Protein AF-A0A812KLB3-F1 (afdb_monomer_lite)

Sequence (239 aa):
MTVESFTKALSDVAAQCMAPEDVSGGLENFCRRVIVPLNGVLLRSRSEELVCALDVLDKAEVKRLMTDCSTGLNKLFACYATEPTARRPHWNSDSVTRFAIDFDFLAEVSNLPLQRMFQDACQHTSNFRAAEEKLLVEGFPLFLLMLANKTHTSQVCNAPEERVPILFQRINAIACTATQAPRFGLAKEQLLPLSREMPGPRRSFSTPGRSDRLEGSRRAEQTGLSWDELLVPETFESF

Secondary structure (DSSP, 8-state):
--HHHHHHHHHHHHHHHS-TT--TTHHHHHIIIIIHHHHHHHHHSPPHHHHHHHHHHTSHHHHHHHHHHHHHHHHHHHHH-B--TTS--BB-HHHHHHHHHHTTGGGTS-HHHHHHHHHHHHHHHTTT------B-GGGHHHHHHHHHHHHTTT-TT--HHHHHHHHHHHHHHHHTSTTTGGGGT-SSS-SS---TT-----------------------------HHHH---------

pLDDT: mean 80.12, std 17.98, range [37.78, 97.69]

Structure (mmCIF, N/CA/C/O backbone):
data_AF-A0A812KLB3-F1
#
_entry.id   AF-A0A812KLB3-F1
#
loop_
_atom_site.group_PDB
_atom_site.id
_atom_site.type_symbol
_atom_site.label_atom_id
_atom_site.label_alt_id
_atom_site.label_comp_id
_atom_site.label_asym_id
_atom_site.label_entity_id
_atom_site.label_seq_id
_atom_site.pdbx_PDB_ins_code
_atom_site.Cartn_x
_atom_site.Cartn_y
_atom_site.Cartn_z
_atom_site.occupancy
_atom_site.B_iso_or_equiv
_atom_site.auth_seq_id
_atom_site.auth_comp_id
_atom_site.auth_asym_id
_atom_site.auth_atom_id
_atom_site.pdbx_PDB_model_num
ATOM 1 N N . MET A 1 1 ? 19.532 17.488 -12.901 1.00 58.59 1 MET A N 1
ATOM 2 C CA . MET A 1 1 ? 19.727 16.754 -14.169 1.00 58.59 1 MET A CA 1
ATOM 3 C C . MET A 1 1 ? 18.690 17.265 -15.154 1.00 58.59 1 MET A C 1
ATOM 5 O O . MET A 1 1 ? 17.516 17.247 -14.810 1.00 58.59 1 MET A O 1
ATOM 9 N N . THR A 1 2 ? 19.099 17.808 -16.301 1.00 91.25 2 THR A N 1
ATOM 10 C CA . THR A 1 2 ? 18.153 18.252 -17.339 1.00 91.25 2 THR A CA 1
ATOM 11 C C . THR A 1 2 ? 17.744 17.059 -18.200 1.00 91.25 2 THR A C 1
ATOM 13 O O . THR A 1 2 ? 18.519 16.107 -18.332 1.00 91.25 2 THR A O 1
ATOM 16 N N . VAL A 1 3 ? 16.553 17.108 -18.801 1.00 85.31 3 VAL A N 1
ATOM 17 C CA . VAL A 1 3 ? 16.080 16.064 -19.729 1.00 85.31 3 VAL A CA 1
ATOM 18 C C . VAL A 1 3 ? 17.103 15.830 -20.843 1.00 85.31 3 VAL A C 1
ATOM 20 O O . VAL A 1 3 ? 17.473 14.692 -21.092 1.00 85.31 3 VAL A O 1
ATOM 23 N N . GLU A 1 4 ? 17.666 16.896 -21.414 1.00 87.62 4 GLU A N 1
ATOM 24 C CA . GLU A 1 4 ? 18.693 16.817 -22.462 1.00 87.62 4 GLU A CA 1
ATOM 25 C C . GLU A 1 4 ? 19.949 16.056 -22.016 1.00 87.62 4 GLU A C 1
ATOM 27 O O . GLU A 1 4 ? 20.449 15.196 -22.743 1.00 87.62 4 GLU A O 1
ATOM 32 N N . SER A 1 5 ? 20.446 16.328 -20.801 1.00 88.44 5 SER A N 1
ATOM 33 C CA . SER A 1 5 ? 21.621 15.631 -20.262 1.00 88.44 5 SER A CA 1
ATOM 34 C C . SER A 1 5 ? 21.359 14.139 -20.035 1.00 88.44 5 SER A C 1
ATOM 36 O O . SER A 1 5 ? 22.230 13.313 -20.303 1.00 88.44 5 SER A O 1
ATOM 38 N N . PHE A 1 6 ? 20.142 13.785 -19.610 1.00 84.50 6 PHE A N 1
ATOM 39 C CA . PHE A 1 6 ? 19.715 12.398 -19.456 1.00 84.50 6 PHE A CA 1
ATOM 40 C C . PHE A 1 6 ? 19.556 11.692 -20.810 1.00 84.50 6 PHE A C 1
ATOM 42 O O . PHE A 1 6 ? 20.084 10.599 -20.988 1.00 84.50 6 PHE A O 1
ATOM 49 N N . THR A 1 7 ? 18.898 12.323 -21.789 1.00 85.50 7 THR A N 1
ATOM 50 C CA . THR A 1 7 ? 18.724 11.770 -23.142 1.00 85.50 7 THR A CA 1
ATOM 51 C C . THR A 1 7 ? 20.067 11.524 -23.822 1.00 85.50 7 THR A C 1
ATOM 53 O O . THR A 1 7 ? 20.248 10.484 -24.451 1.00 85.50 7 THR A O 1
ATOM 56 N N . LYS A 1 8 ? 21.030 12.439 -23.653 1.00 87.50 8 LYS A N 1
ATOM 57 C CA . LYS A 1 8 ? 22.391 12.263 -24.167 1.00 87.50 8 LYS A CA 1
ATOM 58 C C . LYS A 1 8 ? 23.088 11.062 -23.526 1.00 87.50 8 LYS A C 1
ATOM 60 O O . LYS A 1 8 ? 23.571 10.201 -24.249 1.00 87.50 8 LYS A O 1
ATOM 65 N N . ALA A 1 9 ? 23.060 10.956 -22.196 1.00 89.00 9 ALA A N 1
ATOM 66 C CA . ALA A 1 9 ? 23.633 9.807 -21.493 1.00 89.00 9 ALA A CA 1
ATOM 67 C C . ALA A 1 9 ? 22.985 8.477 -21.927 1.00 89.00 9 ALA A C 1
ATOM 69 O O . ALA A 1 9 ? 23.682 7.487 -22.135 1.00 89.00 9 ALA A O 1
ATOM 70 N N . LEU A 1 10 ? 21.660 8.457 -22.121 1.00 86.31 10 LEU A N 1
ATOM 71 C CA . LEU A 1 10 ? 20.941 7.277 -22.605 1.00 86.31 10 LEU A CA 1
ATOM 72 C C . LEU A 1 10 ? 21.345 6.912 -24.041 1.00 86.31 10 LEU A C 1
ATOM 74 O O . LEU A 1 10 ? 21.491 5.735 -24.355 1.00 86.31 10 LEU A O 1
ATOM 78 N N . SER A 1 11 ? 21.558 7.914 -24.898 1.00 86.88 11 SER A N 1
ATOM 79 C CA . SER A 1 11 ? 22.055 7.727 -26.263 1.00 86.88 11 SER A CA 1
ATOM 80 C C . SER A 1 11 ? 23.481 7.177 -26.291 1.00 86.88 11 SER A C 1
ATOM 82 O O . SER A 1 11 ? 23.772 6.308 -27.109 1.00 86.88 11 SER A O 1
ATOM 84 N N . ASP A 1 12 ? 24.352 7.638 -25.394 1.00 87.19 12 ASP A N 1
ATOM 85 C CA . ASP A 1 12 ? 25.729 7.147 -25.288 1.00 87.19 12 ASP A CA 1
ATOM 86 C C . ASP A 1 12 ? 25.759 5.675 -24.840 1.00 87.19 12 ASP A C 1
ATOM 88 O O . ASP A 1 12 ? 26.513 4.872 -25.390 1.00 87.19 12 ASP A O 1
ATOM 92 N N . VAL A 1 13 ? 24.893 5.289 -23.894 1.00 87.62 13 VAL A N 1
ATOM 93 C CA . VAL A 1 13 ? 24.714 3.883 -23.486 1.00 87.62 13 VAL A CA 1
ATOM 94 C C . VAL A 1 13 ? 24.124 3.052 -24.626 1.00 87.62 13 VAL A C 1
ATOM 96 O O . VAL A 1 13 ? 24.624 1.967 -24.915 1.00 87.62 13 VAL A O 1
ATOM 99 N N . ALA A 1 14 ? 23.104 3.563 -25.320 1.00 86.38 14 ALA A N 1
ATOM 100 C CA . ALA A 1 14 ? 22.513 2.889 -26.473 1.00 86.38 14 ALA A CA 1
ATOM 101 C C . ALA A 1 14 ? 23.563 2.605 -27.559 1.00 86.38 14 ALA A C 1
ATOM 103 O O . ALA A 1 14 ? 23.612 1.496 -28.084 1.00 86.38 14 ALA A O 1
ATOM 104 N N . ALA A 1 15 ? 24.444 3.569 -27.842 1.00 85.25 15 ALA A N 1
ATOM 105 C CA . ALA A 1 15 ? 25.531 3.414 -28.806 1.00 85.25 15 ALA A CA 1
ATOM 106 C C . ALA A 1 15 ? 26.574 2.364 -28.381 1.00 85.25 15 ALA A C 1
ATOM 108 O O . ALA A 1 15 ? 27.174 1.726 -29.239 1.00 85.25 15 ALA A O 1
ATOM 109 N N . GLN A 1 16 ? 26.777 2.155 -27.075 1.00 85.38 16 GLN A N 1
ATOM 110 C CA . GLN A 1 16 ? 27.672 1.112 -26.554 1.00 85.38 16 GLN A CA 1
ATOM 111 C C . GLN A 1 16 ? 27.036 -0.283 -26.578 1.00 85.38 16 GLN A C 1
ATOM 113 O O . GLN A 1 16 ? 27.742 -1.282 -26.707 1.00 85.38 16 GLN A O 1
ATOM 118 N N . CYS A 1 17 ? 25.713 -0.367 -26.425 1.00 82.06 17 CYS A N 1
ATOM 119 C CA . CYS A 1 17 ? 24.990 -1.636 -26.361 1.00 82.06 17 CYS A CA 1
ATOM 120 C C . CYS A 1 17 ? 24.523 -2.157 -27.729 1.00 82.06 17 CYS A C 1
ATOM 122 O O . CYS A 1 17 ? 24.180 -3.334 -27.840 1.00 82.06 17 CYS A O 1
ATOM 124 N N . MET A 1 18 ? 24.461 -1.299 -28.749 1.00 80.50 18 MET A N 1
ATOM 125 C CA . MET A 1 18 ? 23.950 -1.639 -30.078 1.00 80.50 18 MET A CA 1
ATOM 126 C C . MET A 1 18 ? 25.094 -1.866 -31.071 1.00 8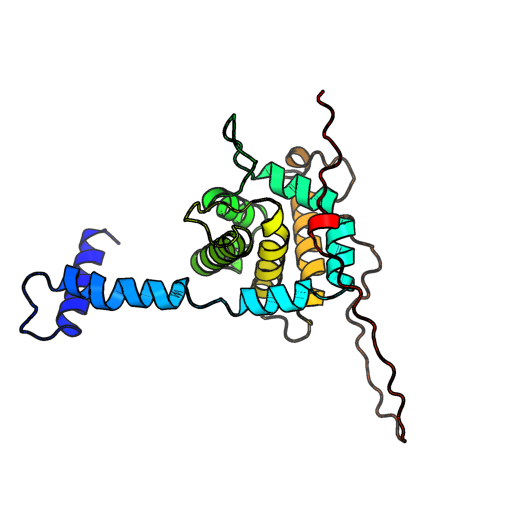0.50 18 MET A C 1
ATOM 128 O O . MET A 1 18 ? 26.138 -1.222 -31.004 1.00 80.50 18 MET A O 1
ATOM 132 N N . ALA A 1 19 ? 24.893 -2.786 -32.017 1.00 78.00 19 ALA A N 1
ATOM 133 C CA . ALA A 1 19 ? 25.856 -3.016 -33.087 1.00 78.00 19 ALA A CA 1
ATOM 134 C C . ALA A 1 19 ? 25.975 -1.768 -33.991 1.00 78.00 19 ALA A C 1
ATOM 136 O O . ALA A 1 19 ? 24.973 -1.087 -34.225 1.00 78.00 19 ALA A O 1
ATOM 137 N N . PRO A 1 20 ? 27.163 -1.489 -34.560 1.00 69.69 20 PRO A N 1
ATOM 138 C CA . PRO A 1 20 ? 27.423 -0.306 -35.390 1.00 69.69 20 PRO A CA 1
ATOM 139 C C . PRO A 1 20 ? 26.643 -0.266 -36.718 1.00 69.69 20 PRO A C 1
ATOM 141 O O . PRO A 1 20 ? 26.771 0.692 -37.470 1.00 69.69 20 PRO A O 1
ATOM 144 N N . GLU A 1 21 ? 25.830 -1.278 -37.017 1.00 71.69 21 GLU A N 1
ATOM 145 C CA . GLU A 1 21 ? 24.942 -1.313 -38.186 1.00 71.69 21 GLU A CA 1
ATOM 146 C C . GLU A 1 21 ? 23.564 -0.675 -37.894 1.00 71.69 21 GLU A C 1
ATOM 148 O O . GLU A 1 21 ? 22.858 -0.279 -38.816 1.00 71.69 21 GLU A O 1
ATOM 153 N N . ASP A 1 22 ? 23.215 -0.481 -36.613 1.00 62.25 22 ASP A N 1
ATOM 154 C CA . ASP A 1 22 ? 21.911 0.015 -36.126 1.00 62.25 22 ASP A CA 1
ATOM 155 C C . ASP A 1 22 ? 21.953 1.504 -35.679 1.00 62.25 22 ASP A C 1
ATOM 157 O O . ASP A 1 22 ? 21.174 1.944 -34.830 1.00 62.25 22 ASP A O 1
ATOM 161 N N . VAL A 1 23 ? 22.879 2.313 -36.215 1.00 60.94 23 VAL A N 1
ATOM 162 C CA . VAL A 1 23 ? 23.144 3.690 -35.725 1.00 60.94 23 VAL A CA 1
ATOM 163 C C . VAL A 1 23 ? 21.990 4.657 -36.025 1.00 60.94 23 VAL A C 1
ATOM 165 O O . VAL A 1 23 ? 21.701 5.551 -35.226 1.00 60.94 23 VAL A O 1
ATOM 168 N N . SER A 1 24 ? 21.285 4.471 -37.147 1.00 68.94 24 SER A N 1
ATOM 169 C CA . SER A 1 24 ? 20.110 5.284 -37.483 1.00 68.94 24 SER A CA 1
ATOM 170 C C . SER A 1 24 ? 18.917 4.846 -36.629 1.00 68.94 24 SER A C 1
ATOM 172 O O . SER A 1 24 ? 18.382 3.753 -36.803 1.00 68.94 24 SER A O 1
ATOM 174 N N . GLY A 1 25 ? 18.528 5.680 -35.660 1.00 71.12 25 GLY A N 1
ATOM 175 C CA . GLY A 1 25 ? 17.489 5.334 -34.683 1.00 71.12 25 GLY A CA 1
ATOM 176 C C . GLY A 1 25 ? 17.989 4.493 -33.501 1.00 71.12 25 GLY A C 1
ATOM 177 O O . GLY A 1 25 ? 17.180 3.861 -32.825 1.00 71.12 25 GLY A O 1
ATOM 178 N N . GLY A 1 26 ? 19.300 4.485 -33.220 1.00 78.69 26 GLY A N 1
ATOM 179 C CA . GLY A 1 26 ? 19.914 3.650 -32.177 1.00 78.69 26 GLY A CA 1
ATOM 180 C C . GLY A 1 26 ? 19.276 3.790 -30.788 1.00 78.69 26 GLY A C 1
ATOM 181 O O . GLY A 1 26 ? 19.024 2.782 -30.132 1.00 78.69 26 GLY A O 1
ATOM 182 N N . LEU A 1 27 ? 18.924 5.011 -30.366 1.00 81.50 27 LEU A N 1
ATOM 183 C CA . LEU A 1 27 ? 18.230 5.248 -29.092 1.00 81.50 27 LEU A CA 1
ATOM 184 C C . LEU A 1 27 ? 16.811 4.664 -29.080 1.00 81.50 27 LEU A C 1
ATOM 186 O O . LEU A 1 27 ? 16.419 4.021 -28.112 1.00 81.50 27 LEU A O 1
ATOM 190 N N . GLU A 1 28 ? 16.041 4.855 -30.151 1.00 84.44 28 GLU A N 1
ATOM 191 C CA . GLU A 1 28 ? 14.676 4.329 -30.257 1.00 84.44 28 GLU A CA 1
ATOM 192 C C . GLU A 1 28 ? 14.679 2.796 -30.315 1.00 84.44 28 GLU A C 1
ATOM 194 O O . GLU A 1 28 ? 13.914 2.134 -29.609 1.00 84.44 28 GLU A O 1
ATOM 199 N N . ASN A 1 29 ? 15.606 2.213 -31.080 1.00 82.62 29 ASN A N 1
ATOM 200 C CA . ASN A 1 29 ? 15.807 0.770 -31.137 1.00 82.62 29 ASN A CA 1
ATOM 201 C C . ASN A 1 29 ? 16.277 0.199 -29.798 1.00 82.62 29 ASN A C 1
ATOM 203 O O . ASN A 1 29 ? 15.768 -0.841 -29.386 1.00 82.62 29 ASN A O 1
ATOM 207 N N . PHE A 1 30 ? 17.181 0.876 -29.093 1.00 84.50 30 PHE A N 1
ATOM 208 C CA . PHE A 1 30 ? 17.601 0.493 -27.747 1.00 84.50 30 PHE A CA 1
ATOM 209 C C . PHE A 1 30 ? 16.435 0.561 -26.755 1.00 84.50 30 PHE A C 1
ATOM 211 O O . PHE A 1 30 ? 16.177 -0.404 -26.033 1.00 84.50 30 PHE A O 1
ATOM 218 N N . CYS A 1 31 ? 15.653 1.642 -26.773 1.00 86.50 31 CYS A N 1
ATOM 219 C CA . CYS A 1 31 ? 14.446 1.756 -25.963 1.00 86.50 31 CYS A CA 1
ATOM 220 C C . CYS A 1 31 ? 13.470 0.608 -26.251 1.00 86.50 31 CYS A C 1
ATOM 222 O O . CYS A 1 31 ? 13.006 -0.053 -25.327 1.00 86.50 31 CYS A O 1
ATOM 224 N N . ARG A 1 32 ? 13.205 0.302 -27.524 1.00 85.56 32 ARG A N 1
ATOM 225 C CA . ARG A 1 32 ? 12.270 -0.756 -27.932 1.00 85.56 32 ARG A CA 1
ATOM 226 C C . ARG A 1 32 ? 12.775 -2.173 -27.643 1.00 85.56 32 ARG A C 1
ATOM 228 O O . ARG A 1 32 ? 11.970 -3.036 -27.309 1.00 85.56 32 ARG A O 1
ATOM 235 N N . ARG A 1 33 ? 14.073 -2.439 -27.811 1.00 83.25 33 ARG A N 1
ATOM 236 C CA . ARG A 1 33 ? 14.662 -3.791 -27.709 1.00 83.25 33 ARG A CA 1
ATOM 237 C C . ARG A 1 33 ? 15.189 -4.123 -26.321 1.00 83.25 33 ARG A C 1
ATOM 239 O O . ARG A 1 33 ? 15.268 -5.299 -25.986 1.00 83.25 33 ARG A O 1
ATOM 246 N N . VAL A 1 34 ? 15.560 -3.116 -25.537 1.00 84.44 34 VAL A N 1
ATOM 247 C CA . VAL A 1 34 ? 16.192 -3.295 -24.226 1.00 84.44 34 VAL A CA 1
ATOM 248 C C . VAL A 1 34 ? 15.315 -2.708 -23.134 1.00 84.44 34 VAL A C 1
ATOM 250 O O . VAL A 1 34 ? 14.854 -3.451 -22.276 1.00 84.44 34 VAL A O 1
ATOM 253 N N . ILE A 1 35 ? 15.006 -1.410 -23.188 1.00 85.44 35 ILE A N 1
ATOM 254 C CA . ILE A 1 35 ? 14.288 -0.746 -22.088 1.00 85.44 35 ILE A CA 1
ATOM 255 C C . ILE A 1 35 ? 12.849 -1.244 -21.957 1.00 85.44 35 ILE A C 1
ATOM 257 O O . ILE A 1 35 ? 12.438 -1.577 -20.855 1.00 85.44 35 ILE A O 1
ATOM 261 N N . VAL A 1 36 ? 12.081 -1.347 -23.043 1.00 79.38 36 VAL A N 1
ATOM 262 C CA . VAL A 1 36 ? 10.686 -1.818 -23.003 1.00 79.38 36 VAL A CA 1
ATOM 263 C C . VAL A 1 36 ? 10.597 -3.275 -22.526 1.00 79.38 36 VAL A C 1
ATOM 265 O O . VAL A 1 36 ? 9.789 -3.541 -21.636 1.00 79.38 36 VAL A O 1
ATOM 268 N N . PRO A 1 37 ? 11.423 -4.221 -23.019 1.00 79.50 37 PRO A N 1
ATOM 269 C CA . PRO A 1 37 ? 11.447 -5.580 -22.491 1.00 79.50 37 PRO A CA 1
ATOM 270 C C . PRO A 1 37 ? 11.932 -5.656 -21.050 1.00 79.50 37 PRO A C 1
ATOM 272 O O . PRO A 1 37 ? 11.316 -6.369 -20.270 1.00 79.50 37 PRO A O 1
ATOM 275 N N . LEU A 1 38 ? 12.970 -4.905 -20.663 1.00 77.75 38 LEU A N 1
ATOM 276 C CA . LEU A 1 38 ? 13.415 -4.846 -19.267 1.00 77.75 38 LEU A CA 1
ATOM 277 C C . LEU A 1 38 ? 12.328 -4.280 -18.367 1.00 77.75 38 LEU A C 1
ATOM 279 O O . LEU A 1 38 ? 12.074 -4.840 -17.313 1.00 77.75 38 LEU A O 1
ATOM 283 N N . ASN A 1 39 ? 11.636 -3.231 -18.799 1.00 72.31 39 ASN A N 1
ATOM 284 C CA . ASN A 1 39 ? 10.491 -2.690 -18.087 1.00 72.31 39 ASN A CA 1
ATOM 285 C C . ASN A 1 39 ? 9.385 -3.746 -17.979 1.00 72.31 39 ASN A C 1
ATOM 287 O O . ASN A 1 39 ? 8.815 -3.944 -16.918 1.00 72.31 39 ASN A O 1
ATOM 291 N N . GLY A 1 40 ? 9.139 -4.506 -19.047 1.00 65.31 40 GLY A N 1
ATOM 292 C CA . GLY A 1 40 ? 8.235 -5.651 -19.035 1.00 65.31 40 GLY A CA 1
ATOM 293 C C . GLY A 1 40 ? 8.663 -6.744 -18.053 1.00 65.31 40 GLY A C 1
ATOM 294 O O . GLY A 1 40 ? 7.835 -7.231 -17.305 1.00 65.31 40 GLY A O 1
ATOM 295 N N . VAL A 1 41 ? 9.937 -7.121 -17.999 1.00 67.88 41 VAL A N 1
ATOM 296 C CA . VAL A 1 41 ? 10.440 -8.162 -17.088 1.00 67.88 41 VAL A CA 1
ATOM 297 C C . VAL A 1 41 ? 10.440 -7.670 -15.641 1.00 67.88 41 VAL A C 1
ATOM 299 O O . VAL A 1 41 ? 10.023 -8.398 -14.744 1.00 67.88 41 VAL A O 1
ATOM 302 N N . LEU A 1 42 ? 10.857 -6.429 -15.407 1.00 65.00 42 LEU A N 1
ATOM 303 C CA . LEU A 1 42 ? 10.942 -5.823 -14.082 1.00 65.00 42 LEU A CA 1
ATOM 304 C C . LEU A 1 42 ? 9.567 -5.447 -13.520 1.00 65.00 42 LEU A C 1
ATOM 306 O O . LEU A 1 42 ? 9.387 -5.537 -12.311 1.00 65.00 42 LEU A O 1
ATOM 310 N N . LEU A 1 43 ? 8.601 -5.066 -14.362 1.00 60.47 43 LEU A N 1
ATOM 311 C CA . LEU A 1 43 ? 7.244 -4.709 -13.927 1.00 60.47 43 LEU A CA 1
ATOM 312 C C . LEU A 1 43 ? 6.229 -5.854 -14.046 1.00 60.47 43 LEU A C 1
ATOM 314 O O . LEU A 1 43 ? 5.252 -5.843 -13.312 1.00 60.47 43 LEU A O 1
ATOM 318 N N . ARG A 1 44 ? 6.414 -6.833 -14.948 1.00 57.97 44 ARG A N 1
ATOM 319 C CA . ARG A 1 44 ? 5.459 -7.951 -15.153 1.00 57.97 44 ARG A CA 1
ATOM 320 C C . ARG A 1 44 ? 5.898 -9.283 -14.558 1.00 57.97 44 ARG A C 1
ATOM 322 O O . ARG A 1 44 ? 5.114 -10.230 -14.594 1.00 57.97 44 ARG A O 1
ATOM 329 N N . SER A 1 45 ? 7.122 -9.415 -14.040 1.00 61.69 45 SER A N 1
ATOM 330 C CA . SER A 1 45 ? 7.388 -10.552 -13.153 1.00 61.69 45 SER A CA 1
ATOM 331 C C . SER A 1 45 ? 6.489 -10.386 -11.930 1.00 61.69 45 SER A C 1
ATOM 333 O O . SER A 1 45 ? 6.447 -9.301 -11.350 1.00 61.69 45 SER A O 1
ATOM 335 N N . ARG A 1 46 ? 5.734 -11.428 -11.556 1.00 67.12 46 ARG A N 1
ATOM 336 C CA . ARG A 1 46 ? 4.997 -11.411 -10.285 1.00 67.12 46 ARG A CA 1
ATOM 337 C C . ARG A 1 46 ? 6.001 -11.085 -9.190 1.00 67.12 46 ARG A C 1
ATOM 339 O O . ARG A 1 46 ? 7.038 -11.745 -9.117 1.00 67.12 46 ARG A O 1
ATOM 346 N N . SER A 1 47 ? 5.734 -10.036 -8.421 1.00 80.31 47 SER A N 1
ATOM 347 C CA . SER A 1 47 ? 6.627 -9.670 -7.332 1.00 80.31 47 SER A CA 1
ATOM 348 C C . SER A 1 47 ? 6.660 -10.795 -6.293 1.00 80.31 47 SER A C 1
ATOM 350 O O . SER A 1 47 ? 5.663 -11.492 -6.072 1.00 80.31 47 SER A O 1
ATOM 352 N N . GLU A 1 48 ? 7.821 -11.006 -5.674 1.00 84.81 48 GLU A N 1
ATOM 353 C CA . GLU A 1 48 ? 7.942 -11.926 -4.535 1.00 84.81 48 GLU A CA 1
ATOM 354 C C . GLU A 1 48 ? 7.007 -11.478 -3.402 1.00 84.81 48 GLU A C 1
ATOM 356 O O . GLU A 1 48 ? 6.423 -12.301 -2.696 1.00 84.81 48 GLU A O 1
ATOM 361 N N . GLU A 1 49 ? 6.798 -10.164 -3.294 1.00 88.44 49 GLU A N 1
ATOM 362 C CA . GLU A 1 49 ? 5.849 -9.530 -2.394 1.00 88.44 49 GLU A CA 1
ATOM 363 C C . GLU A 1 49 ? 4.410 -10.003 -2.634 1.00 88.44 49 GLU A C 1
ATOM 365 O O . GLU A 1 49 ? 3.729 -10.323 -1.661 1.00 88.44 49 GLU A O 1
ATOM 370 N N . LEU A 1 50 ? 3.957 -10.101 -3.890 1.00 92.56 50 LEU A N 1
ATOM 371 C CA . LEU A 1 50 ? 2.617 -10.589 -4.227 1.00 92.56 50 LEU A CA 1
ATOM 372 C C . LEU A 1 50 ? 2.427 -12.046 -3.800 1.00 92.56 50 LEU A C 1
ATOM 374 O O . LEU A 1 50 ? 1.424 -12.365 -3.168 1.00 92.56 50 LEU A O 1
ATOM 378 N N . VAL A 1 51 ? 3.378 -12.927 -4.123 1.00 92.44 51 VAL A N 1
ATOM 379 C CA . VAL A 1 51 ? 3.286 -14.354 -3.762 1.00 92.44 51 VAL A CA 1
ATOM 380 C C . VAL A 1 51 ? 3.229 -14.513 -2.244 1.00 92.44 51 VAL A C 1
ATOM 382 O O . VAL A 1 51 ? 2.314 -15.146 -1.725 1.00 92.44 51 VAL A O 1
ATOM 385 N N . CYS A 1 52 ? 4.138 -13.848 -1.529 1.00 92.69 52 CYS A N 1
ATOM 386 C CA . CYS A 1 52 ? 4.163 -13.855 -0.070 1.00 92.69 52 CYS A CA 1
ATOM 387 C C . CYS A 1 52 ? 2.865 -13.288 0.529 1.00 92.69 52 CYS A C 1
ATOM 389 O O . CYS A 1 52 ? 2.324 -13.837 1.485 1.00 92.69 52 CYS A O 1
ATOM 391 N N . ALA A 1 53 ? 2.326 -12.205 -0.036 1.00 95.12 53 ALA A N 1
ATOM 392 C CA . ALA A 1 53 ? 1.079 -11.615 0.433 1.00 95.12 53 ALA A CA 1
ATOM 393 C C . ALA A 1 53 ? -0.130 -12.538 0.224 1.00 95.12 53 ALA A C 1
ATOM 395 O O . ALA A 1 53 ? -0.989 -12.579 1.099 1.00 95.12 53 ALA A O 1
ATOM 396 N N . LEU A 1 54 ? -0.191 -13.296 -0.875 1.00 95.00 54 LEU A N 1
ATOM 397 C CA . LEU A 1 54 ? -1.246 -14.292 -1.097 1.00 95.00 54 LEU A CA 1
ATOM 398 C C . LEU A 1 54 ? -1.148 -15.450 -0.092 1.00 95.00 54 LEU A C 1
ATOM 400 O O . LEU A 1 54 ? -2.155 -15.803 0.518 1.00 95.00 54 LEU A O 1
ATOM 404 N N . ASP A 1 55 ? 0.061 -15.959 0.164 1.00 95.19 55 ASP A N 1
ATOM 405 C CA . ASP A 1 55 ? 0.288 -17.013 1.165 1.00 95.19 55 ASP A CA 1
ATOM 406 C C . ASP A 1 55 ? -0.122 -16.566 2.581 1.00 95.19 55 ASP A C 1
ATOM 408 O O . ASP A 1 55 ? -0.674 -17.346 3.362 1.00 95.19 55 ASP A O 1
ATOM 412 N N . VAL A 1 56 ? 0.137 -15.297 2.917 1.00 94.94 56 VAL A N 1
ATOM 413 C CA . VAL A 1 56 ? -0.272 -14.673 4.186 1.00 94.94 56 VAL A CA 1
ATOM 414 C C . VAL A 1 56 ? -1.777 -14.439 4.232 1.00 94.94 56 VAL A C 1
ATOM 416 O O . VAL A 1 56 ? -2.401 -14.674 5.266 1.00 94.94 56 VAL A O 1
ATOM 419 N N . LEU A 1 57 ? -2.377 -14.000 3.124 1.00 94.31 57 LEU A N 1
ATOM 420 C CA . LEU A 1 57 ? -3.815 -13.763 3.028 1.00 94.31 57 LEU A CA 1
ATOM 421 C C . LEU A 1 57 ? -4.616 -15.044 3.274 1.00 94.31 57 LEU A C 1
ATOM 423 O O . LEU A 1 57 ? -5.733 -14.964 3.777 1.00 94.31 57 LEU A O 1
ATOM 427 N N . ASP A 1 58 ? -4.054 -16.216 2.965 1.00 94.06 58 ASP A N 1
ATOM 428 C CA . ASP A 1 58 ? -4.704 -17.507 3.190 1.00 94.06 58 ASP A CA 1
ATOM 429 C C . ASP A 1 58 ? -4.702 -17.997 4.643 1.00 94.06 58 ASP A C 1
ATOM 431 O O . ASP A 1 58 ? -5.467 -18.905 4.988 1.00 94.06 58 ASP A O 1
ATOM 435 N N . LYS A 1 59 ? -3.923 -17.361 5.522 1.00 95.88 59 LYS A N 1
ATOM 436 C CA . LYS A 1 59 ? -3.865 -17.688 6.950 1.00 95.88 59 LYS A CA 1
ATOM 437 C C . LYS A 1 59 ? -5.152 -17.282 7.670 1.00 95.88 59 LYS A C 1
ATOM 439 O O . LYS A 1 59 ? -5.631 -16.156 7.535 1.00 95.88 59 LYS A O 1
ATOM 444 N N . ALA A 1 60 ? -5.704 -18.183 8.483 1.00 94.62 60 ALA A N 1
ATOM 445 C CA . ALA A 1 60 ? -6.984 -17.973 9.165 1.00 94.62 60 ALA A CA 1
ATOM 446 C C . ALA A 1 60 ? -6.949 -16.771 10.127 1.00 94.62 60 ALA A C 1
ATOM 448 O O . ALA A 1 60 ? -7.894 -15.988 10.199 1.00 94.62 60 ALA A O 1
ATOM 449 N N . GLU A 1 61 ? -5.837 -16.600 10.835 1.00 94.44 61 GLU A N 1
ATOM 450 C CA . GLU A 1 61 ? -5.586 -15.494 11.750 1.00 94.44 61 GLU A CA 1
ATOM 451 C C . GLU A 1 61 ? -5.543 -14.137 11.039 1.00 94.44 61 GLU A C 1
ATOM 453 O O . GLU A 1 61 ? -6.084 -13.163 11.564 1.00 94.44 61 GLU A O 1
ATOM 458 N N . VAL A 1 62 ? -4.977 -14.082 9.829 1.00 95.31 62 VAL A N 1
ATOM 459 C CA . VAL A 1 62 ? -4.931 -12.867 9.006 1.00 95.31 62 VAL A CA 1
ATOM 460 C C . VAL A 1 62 ? -6.309 -12.564 8.435 1.00 95.31 62 VAL A C 1
ATOM 462 O O . VAL A 1 62 ? -6.742 -11.418 8.508 1.00 95.31 62 VAL A O 1
ATOM 465 N N . LYS A 1 63 ? -7.035 -13.576 7.937 1.00 94.50 63 LYS A N 1
ATOM 466 C CA . LYS A 1 63 ? -8.426 -13.410 7.476 1.00 94.50 63 LYS A CA 1
ATOM 467 C C . LYS A 1 63 ? -9.297 -12.822 8.581 1.00 94.50 63 LYS A C 1
ATOM 469 O O . LYS A 1 63 ? -9.939 -11.801 8.361 1.00 94.50 63 LYS A O 1
ATOM 474 N N . ARG A 1 64 ? -9.242 -13.401 9.786 1.00 95.50 64 ARG A N 1
ATOM 475 C CA . ARG A 1 64 ? -9.972 -12.890 10.953 1.00 95.50 64 ARG A CA 1
ATOM 476 C C . ARG A 1 64 ? -9.579 -11.449 11.279 1.00 95.50 64 ARG A C 1
ATOM 478 O O . ARG A 1 64 ? -10.458 -10.612 11.420 1.00 95.50 64 ARG A O 1
ATOM 485 N N . LEU A 1 65 ? -8.280 -11.144 11.327 1.00 95.25 65 LEU A N 1
ATOM 486 C CA . LEU A 1 65 ? -7.795 -9.784 11.583 1.00 95.25 65 LEU A CA 1
ATOM 487 C C . LEU A 1 65 ? -8.316 -8.774 10.544 1.00 95.25 65 LEU A C 1
ATOM 489 O O . LEU A 1 65 ? -8.719 -7.672 10.910 1.00 95.25 65 LEU A O 1
ATOM 493 N N . MET A 1 66 ? -8.316 -9.140 9.259 1.00 95.75 66 MET A N 1
ATOM 494 C CA . MET A 1 66 ? -8.844 -8.302 8.177 1.00 95.75 66 MET A CA 1
ATOM 495 C C . MET A 1 66 ? -10.351 -8.079 8.318 1.00 95.75 66 MET A C 1
ATOM 497 O O . MET A 1 66 ? -10.811 -6.954 8.135 1.00 95.75 66 MET A O 1
ATOM 501 N N . THR A 1 67 ? -11.111 -9.115 8.689 1.00 95.62 67 THR A N 1
ATOM 502 C CA . THR A 1 67 ? -12.549 -9.005 8.973 1.00 95.62 67 THR A CA 1
ATOM 503 C C . THR A 1 67 ? -12.811 -8.077 10.157 1.00 95.62 67 THR A C 1
ATOM 505 O O . THR A 1 67 ? -13.602 -7.143 10.024 1.00 95.62 67 THR A O 1
ATOM 508 N N . ASP A 1 68 ? -12.095 -8.260 11.269 1.00 95.75 68 ASP A N 1
ATOM 509 C CA . ASP A 1 68 ? -12.221 -7.423 12.469 1.00 95.75 68 ASP A CA 1
ATOM 510 C C . ASP A 1 68 ? -11.884 -5.952 12.163 1.00 95.75 68 ASP A C 1
ATOM 512 O O . ASP A 1 68 ? -12.510 -5.029 12.683 1.00 95.75 68 ASP A O 1
ATOM 516 N N . CYS A 1 69 ? -10.917 -5.720 11.268 1.00 96.44 69 CYS A N 1
ATOM 517 C CA . CYS A 1 69 ? -10.489 -4.384 10.859 1.00 96.44 69 CYS A CA 1
ATOM 518 C C . CYS A 1 69 ? -11.262 -3.796 9.669 1.00 96.44 69 CYS A C 1
ATOM 520 O O . CYS A 1 69 ? -11.012 -2.644 9.309 1.00 96.44 69 CYS A O 1
ATOM 522 N N . SER A 1 70 ? -12.190 -4.539 9.062 1.00 95.50 70 SER A N 1
ATOM 523 C CA . SER A 1 70 ? -12.817 -4.200 7.774 1.00 95.50 70 SER A CA 1
ATOM 524 C C . SER A 1 70 ? -13.440 -2.801 7.746 1.00 95.50 70 SER A C 1
ATOM 526 O O . SER A 1 70 ? -13.155 -2.019 6.843 1.00 95.50 70 SER A O 1
ATOM 528 N N . THR A 1 71 ? -14.203 -2.425 8.775 1.00 95.50 71 THR A N 1
ATOM 529 C CA . THR A 1 71 ? -14.801 -1.084 8.897 1.00 95.50 71 THR A CA 1
ATOM 530 C C . THR A 1 71 ? -13.748 0.025 8.875 1.00 95.50 71 THR A C 1
ATOM 532 O O . THR A 1 71 ? -13.912 1.040 8.196 1.00 95.50 71 THR A O 1
ATOM 535 N N . GLY A 1 72 ? -12.645 -0.161 9.601 1.00 96.00 72 GLY A N 1
ATOM 536 C CA . GLY A 1 72 ? -11.541 0.793 9.649 1.00 96.00 72 GLY A CA 1
ATOM 537 C C . GLY A 1 72 ? -10.756 0.866 8.343 1.00 96.00 72 GLY A C 1
ATOM 538 O O . GLY A 1 72 ? -10.406 1.954 7.888 1.00 96.00 72 GLY A O 1
ATOM 539 N N . LEU A 1 73 ? -10.538 -0.284 7.703 1.00 96.69 73 LEU A N 1
ATOM 540 C CA . LEU A 1 73 ? -9.903 -0.382 6.391 1.00 96.69 73 LEU A CA 1
ATOM 541 C C . LEU A 1 73 ? -10.749 0.286 5.303 1.00 96.69 73 LEU A C 1
ATOM 543 O O . LEU A 1 73 ? -10.202 1.004 4.473 1.00 96.69 73 LEU A O 1
ATOM 547 N N . ASN A 1 74 ? -12.073 0.136 5.346 1.00 95.38 74 ASN A N 1
ATOM 548 C CA . ASN A 1 74 ? -12.989 0.804 4.422 1.00 95.38 74 ASN A CA 1
ATOM 549 C C . ASN A 1 74 ? -12.967 2.326 4.604 1.00 95.38 74 ASN A C 1
ATOM 551 O O . ASN A 1 74 ? -12.897 3.057 3.617 1.00 95.38 74 ASN A O 1
ATOM 555 N N . LYS A 1 75 ? -12.949 2.817 5.852 1.00 95.50 75 LYS A N 1
ATOM 556 C CA . LYS A 1 75 ? -12.755 4.251 6.138 1.00 95.50 75 LYS A CA 1
ATOM 557 C C . LYS A 1 75 ? -11.413 4.746 5.602 1.00 95.50 75 LYS A C 1
ATOM 559 O O . LYS A 1 75 ? -11.362 5.775 4.934 1.00 95.50 75 LYS A O 1
ATOM 564 N N . LEU A 1 76 ? -10.338 3.997 5.859 1.00 96.62 76 LEU A N 1
ATOM 565 C CA . LEU A 1 76 ? -9.005 4.316 5.359 1.00 96.62 76 LEU A CA 1
ATOM 566 C C . LEU A 1 76 ? -8.987 4.396 3.832 1.00 96.62 76 LEU A C 1
ATOM 568 O O . LEU A 1 76 ? -8.470 5.361 3.278 1.00 96.62 76 LEU A O 1
ATOM 572 N N . PHE A 1 77 ? -9.592 3.419 3.158 1.00 96.69 77 PHE A N 1
ATOM 573 C CA . PHE A 1 77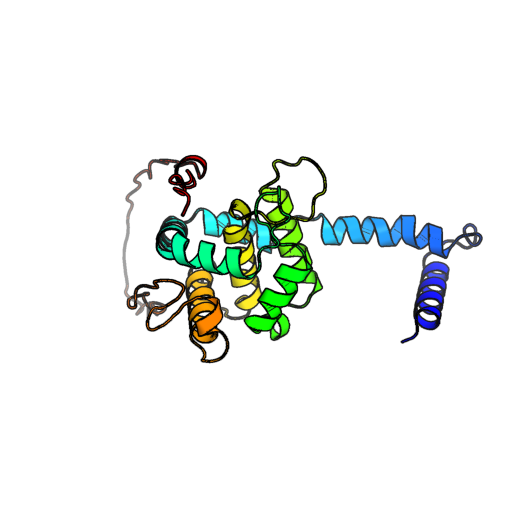 ? -9.720 3.403 1.709 1.00 96.69 77 PHE A CA 1
ATOM 574 C C . PHE A 1 77 ? -10.497 4.624 1.206 1.00 96.69 77 PHE A C 1
ATOM 576 O O . PHE A 1 77 ? -9.993 5.355 0.354 1.00 96.69 77 PHE A O 1
ATOM 583 N N . ALA A 1 78 ? -11.673 4.904 1.769 1.00 94.88 78 ALA A N 1
ATOM 584 C CA . ALA A 1 78 ? -12.510 6.035 1.373 1.00 94.88 78 ALA A CA 1
ATOM 585 C C . ALA A 1 78 ? -11.779 7.386 1.494 1.00 94.88 78 ALA A C 1
ATOM 587 O O . ALA A 1 78 ? -11.887 8.221 0.602 1.00 94.88 78 ALA A O 1
ATOM 588 N N . CYS A 1 79 ? -10.954 7.584 2.530 1.00 95.50 79 CYS A N 1
ATOM 589 C CA . CYS A 1 79 ? -10.209 8.834 2.737 1.00 95.50 79 CYS A CA 1
ATOM 590 C C . CYS A 1 79 ? -9.203 9.185 1.625 1.00 95.50 79 CYS A C 1
ATOM 592 O O . CYS A 1 79 ? -8.833 10.355 1.491 1.00 95.50 79 CYS A O 1
ATOM 594 N N . TYR A 1 80 ? -8.731 8.198 0.860 1.00 96.50 80 TYR A N 1
ATOM 595 C CA . TYR A 1 80 ? -7.809 8.407 -0.265 1.00 96.50 80 TYR A CA 1
ATOM 596 C C . TYR A 1 80 ? -8.426 8.034 -1.611 1.00 96.50 80 TYR A C 1
ATOM 598 O O . TYR A 1 80 ? -7.807 8.279 -2.651 1.00 96.50 80 TYR A O 1
ATOM 606 N N . ALA A 1 81 ? -9.627 7.458 -1.621 1.00 94.38 81 ALA A N 1
ATOM 607 C CA . ALA A 1 81 ? -10.300 7.090 -2.847 1.00 94.38 81 ALA A CA 1
ATOM 608 C C . ALA A 1 81 ? -10.608 8.332 -3.686 1.00 94.38 81 ALA A C 1
ATOM 610 O O . ALA A 1 81 ? -10.963 9.400 -3.192 1.00 94.38 81 ALA A O 1
ATOM 611 N N . THR A 1 82 ? -10.443 8.176 -4.990 1.00 91.12 82 THR A N 1
ATOM 612 C CA . THR A 1 82 ? -10.980 9.108 -5.968 1.00 91.12 82 THR A CA 1
ATOM 613 C C . THR A 1 82 ? -12.380 8.641 -6.337 1.00 91.12 82 THR A C 1
ATOM 615 O O . THR A 1 82 ? -12.579 7.490 -6.737 1.00 91.12 82 THR A O 1
ATOM 618 N N . GLU A 1 83 ? -13.354 9.533 -6.185 1.00 79.19 83 GLU A N 1
ATOM 619 C CA . GLU A 1 83 ? -14.740 9.311 -6.588 1.00 79.19 83 GLU A CA 1
ATOM 620 C C . GLU A 1 83 ? -15.065 10.196 -7.793 1.00 79.19 83 GLU A C 1
ATOM 622 O O . GLU A 1 83 ? -15.407 11.370 -7.645 1.00 79.19 83 GLU A O 1
ATOM 627 N N . PRO A 1 84 ? -14.961 9.679 -9.027 1.00 69.81 84 PRO A N 1
ATOM 628 C CA . PRO A 1 84 ? -15.669 10.286 -10.139 1.00 69.81 84 PRO A CA 1
ATOM 629 C C . PRO A 1 84 ? -17.171 10.116 -9.888 1.00 69.81 84 PRO A C 1
ATOM 631 O O . PRO A 1 84 ? -17.600 9.019 -9.539 1.00 69.81 84 PRO A O 1
ATOM 634 N N . THR A 1 85 ? -17.967 11.150 -10.160 1.00 63.91 85 THR A N 1
ATOM 635 C CA . THR A 1 85 ? -19.422 11.296 -9.913 1.00 63.91 85 THR A CA 1
ATOM 636 C C . THR A 1 85 ? -20.341 10.165 -10.421 1.00 63.91 85 THR A C 1
ATOM 638 O O . THR A 1 85 ? -21.550 10.236 -10.240 1.00 63.91 85 THR A O 1
ATOM 641 N N . ALA A 1 86 ? -19.802 9.127 -11.066 1.00 67.19 86 ALA A N 1
ATOM 642 C CA . ALA A 1 86 ? -20.538 7.978 -11.595 1.00 67.19 86 ALA A CA 1
ATOM 643 C C . ALA A 1 86 ? -19.752 6.646 -11.553 1.00 67.19 86 ALA A C 1
ATOM 645 O O . ALA A 1 86 ? -20.145 5.683 -12.211 1.00 67.19 86 ALA A O 1
ATOM 646 N N . ARG A 1 87 ? -18.606 6.570 -10.859 1.00 78.25 87 ARG A N 1
ATOM 647 C CA . ARG A 1 87 ? -17.758 5.362 -10.824 1.00 78.25 87 ARG A CA 1
ATOM 648 C C . ARG A 1 87 ? -17.539 4.893 -9.392 1.00 78.25 87 ARG A C 1
ATOM 650 O O . ARG A 1 87 ? -17.555 5.697 -8.469 1.00 78.25 87 ARG A O 1
ATOM 657 N N . ARG A 1 88 ? -17.295 3.587 -9.229 1.00 87.56 88 ARG A N 1
ATOM 658 C CA . ARG A 1 88 ? -16.915 3.010 -7.933 1.00 87.56 88 ARG A CA 1
ATOM 659 C C . ARG A 1 88 ? -15.670 3.732 -7.377 1.00 87.56 88 ARG A C 1
ATOM 661 O O . ARG A 1 88 ? -14.755 4.018 -8.167 1.00 87.56 88 ARG A O 1
ATOM 668 N N . PRO A 1 89 ? -15.6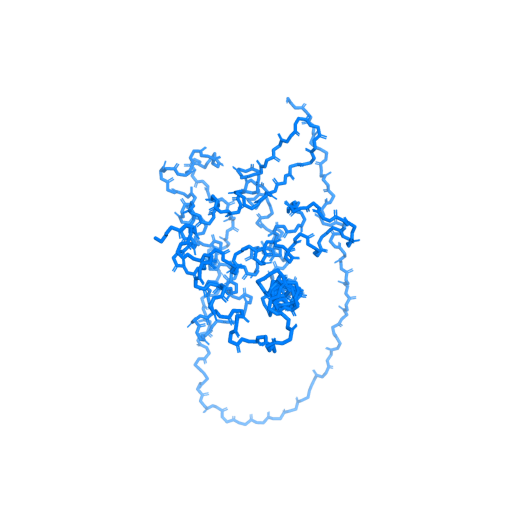18 4.009 -6.060 1.00 91.56 89 PRO A N 1
ATOM 669 C CA . PRO A 1 89 ? -14.444 4.595 -5.426 1.00 91.56 89 PRO A CA 1
ATOM 670 C C . PRO A 1 89 ? -13.213 3.720 -5.675 1.00 91.56 89 PRO A C 1
ATOM 672 O O . PRO A 1 89 ? -13.281 2.495 -5.567 1.00 91.56 89 PRO A O 1
ATOM 675 N N . HIS A 1 90 ? -12.093 4.339 -6.037 1.00 93.38 90 HIS A N 1
ATOM 676 C CA . HIS A 1 90 ? -10.851 3.619 -6.315 1.00 93.38 90 HIS A CA 1
ATOM 677 C C . HIS A 1 90 ? -9.624 4.453 -5.973 1.00 93.38 90 HIS A C 1
ATOM 679 O O . HIS A 1 90 ? -9.663 5.685 -5.991 1.00 93.38 90 HIS A O 1
ATOM 685 N N . TRP A 1 91 ? -8.511 3.782 -5.705 1.00 95.38 91 TRP A N 1
ATOM 686 C CA . TRP A 1 91 ? -7.205 4.421 -5.603 1.00 95.38 91 TRP A CA 1
ATOM 687 C C . TRP A 1 91 ? -6.508 4.405 -6.960 1.00 95.38 91 TRP A C 1
ATOM 689 O O . TRP A 1 91 ? -6.537 3.403 -7.673 1.00 95.38 91 TRP A O 1
ATOM 699 N N . ASN A 1 92 ? -5.855 5.511 -7.296 1.00 94.00 92 ASN A N 1
ATOM 700 C CA . ASN A 1 92 ? -4.870 5.591 -8.370 1.00 94.00 92 ASN A CA 1
ATOM 701 C C . ASN A 1 92 ? -3.450 5.698 -7.769 1.00 94.00 92 ASN A C 1
ATOM 703 O O . ASN A 1 92 ? -3.281 5.702 -6.543 1.00 94.00 92 ASN A O 1
ATOM 707 N N . SER A 1 93 ? -2.424 5.813 -8.617 1.00 93.56 93 SER A N 1
ATOM 708 C CA . SER A 1 93 ? -1.027 5.982 -8.182 1.00 93.56 93 SER A CA 1
ATOM 709 C C . SER A 1 93 ? -0.823 7.177 -7.244 1.00 93.56 93 SER A C 1
ATOM 711 O O . SER A 1 93 ? -0.029 7.106 -6.302 1.00 93.56 93 SER A O 1
ATOM 713 N N . ASP A 1 94 ? -1.556 8.268 -7.467 1.00 95.44 94 ASP A N 1
ATOM 714 C CA . ASP A 1 94 ? -1.439 9.492 -6.674 1.00 95.44 94 ASP A CA 1
ATOM 715 C C . ASP A 1 94 ? -2.055 9.311 -5.285 1.00 95.44 94 ASP A C 1
ATOM 717 O O . ASP A 1 94 ? -1.500 9.770 -4.288 1.00 95.44 94 ASP A O 1
ATOM 721 N N . SER A 1 95 ? -3.180 8.599 -5.184 1.00 96.25 95 SER A N 1
ATOM 722 C CA . SER A 1 95 ? -3.786 8.213 -3.907 1.00 96.25 95 SER A CA 1
ATOM 723 C C . SER A 1 95 ? -2.862 7.323 -3.086 1.00 96.25 95 SER A C 1
ATOM 725 O O . SER A 1 95 ? -2.665 7.598 -1.904 1.00 96.25 95 SER A O 1
ATOM 727 N N . VAL A 1 96 ? -2.235 6.324 -3.714 1.00 96.69 96 VAL A N 1
ATOM 728 C CA . VAL A 1 96 ? -1.230 5.468 -3.061 1.00 96.69 96 VAL A CA 1
ATOM 729 C C . VAL A 1 96 ? -0.040 6.286 -2.568 1.00 96.69 96 VAL A C 1
ATOM 731 O O . VAL A 1 96 ? 0.420 6.090 -1.446 1.00 96.69 96 VAL A O 1
ATOM 734 N N . THR A 1 97 ? 0.443 7.226 -3.380 1.00 96.06 97 THR A N 1
ATOM 735 C CA . THR A 1 97 ? 1.578 8.083 -3.016 1.00 96.06 97 THR A CA 1
ATOM 736 C C . THR A 1 97 ? 1.226 8.997 -1.842 1.00 96.06 97 THR A C 1
ATOM 738 O O . THR A 1 97 ? 1.994 9.088 -0.889 1.00 96.06 97 THR A O 1
ATOM 741 N N . ARG A 1 98 ? 0.040 9.623 -1.854 1.00 96.88 98 ARG A N 1
ATOM 742 C CA . ARG A 1 98 ? -0.455 10.430 -0.725 1.00 96.88 98 ARG A CA 1
ATOM 743 C C . ARG A 1 98 ? -0.603 9.601 0.546 1.00 96.88 98 ARG A C 1
ATOM 745 O O . ARG A 1 98 ? -0.145 10.037 1.592 1.00 96.88 98 ARG A O 1
ATOM 752 N N . PHE A 1 99 ? -1.172 8.402 0.445 1.00 97.44 99 PHE A N 1
ATOM 753 C CA . PHE A 1 99 ? -1.249 7.460 1.560 1.00 97.44 99 PHE A CA 1
ATOM 754 C C . PHE A 1 99 ? 0.146 7.121 2.106 1.00 97.44 99 PHE A C 1
ATOM 756 O O . PHE A 1 99 ? 0.381 7.209 3.307 1.00 97.44 99 PHE A O 1
ATOM 763 N N . ALA A 1 100 ? 1.104 6.799 1.235 1.00 97.38 100 ALA A N 1
ATOM 764 C CA . ALA A 1 100 ? 2.466 6.489 1.653 1.00 97.38 100 ALA A CA 1
ATOM 765 C C . ALA A 1 100 ? 3.182 7.671 2.320 1.00 97.38 100 ALA A C 1
ATOM 767 O O . ALA A 1 100 ? 3.961 7.455 3.243 1.00 97.38 100 ALA A O 1
ATOM 768 N N . ILE A 1 101 ? 2.908 8.904 1.888 1.00 96.25 101 ILE A N 1
ATOM 769 C CA . ILE A 1 101 ? 3.415 10.124 2.531 1.00 96.25 101 ILE A CA 1
ATOM 770 C C . ILE A 1 101 ? 2.770 10.310 3.906 1.00 96.25 101 ILE A C 1
ATOM 772 O O . ILE A 1 101 ? 3.478 10.475 4.895 1.00 96.25 101 ILE A O 1
ATOM 776 N N . ASP A 1 102 ? 1.440 10.259 3.977 1.00 96.56 102 ASP A N 1
ATOM 777 C CA . ASP A 1 102 ? 0.685 10.540 5.201 1.00 96.56 102 ASP A CA 1
ATOM 778 C C . ASP A 1 102 ? 1.006 9.553 6.333 1.00 96.56 102 ASP A C 1
ATOM 780 O O . ASP A 1 102 ? 0.938 9.930 7.501 1.00 96.56 102 ASP A O 1
ATOM 784 N N . PHE A 1 103 ? 1.389 8.317 5.995 1.00 96.25 103 PHE A N 1
ATOM 785 C CA . PHE A 1 103 ? 1.786 7.269 6.943 1.00 96.25 103 PHE A CA 1
ATOM 786 C C . PHE A 1 103 ? 3.305 7.009 7.009 1.00 96.25 103 PHE A C 1
ATOM 788 O O . PHE A 1 103 ? 3.744 6.037 7.631 1.00 96.25 103 PHE A O 1
ATOM 795 N N . ASP A 1 104 ? 4.105 7.893 6.405 1.00 95.50 104 ASP A N 1
ATOM 796 C CA . ASP A 1 104 ? 5.575 7.875 6.426 1.00 95.50 104 ASP A CA 1
ATOM 797 C C . ASP A 1 104 ? 6.208 6.568 5.903 1.00 95.50 104 ASP A C 1
ATOM 799 O O . ASP A 1 104 ? 7.248 6.112 6.370 1.00 95.50 104 ASP A O 1
ATOM 803 N N . PHE A 1 105 ? 5.580 5.924 4.918 1.00 95.12 105 PHE A N 1
ATOM 804 C CA . PHE A 1 105 ? 6.104 4.702 4.301 1.00 95.12 105 PHE A CA 1
ATOM 805 C C . PHE A 1 105 ? 7.217 4.968 3.283 1.00 95.12 105 PHE A C 1
ATOM 807 O O . PHE A 1 105 ? 8.013 4.070 3.011 1.00 95.12 105 PHE A O 1
ATOM 814 N N . LEU A 1 106 ? 7.315 6.185 2.734 1.00 93.12 106 LEU A N 1
ATOM 815 C CA . LEU A 1 106 ? 8.328 6.520 1.722 1.00 93.12 106 LEU A CA 1
ATOM 816 C C . LEU A 1 106 ? 9.770 6.498 2.249 1.00 93.12 106 LEU A C 1
ATOM 818 O O . LEU A 1 106 ? 10.704 6.394 1.454 1.00 93.12 106 LEU A O 1
ATOM 822 N N . ALA A 1 107 ? 9.961 6.560 3.570 1.00 92.06 107 ALA A N 1
ATOM 823 C CA . ALA A 1 107 ? 11.268 6.375 4.196 1.00 92.06 107 ALA A CA 1
ATOM 824 C C . ALA A 1 107 ? 11.785 4.925 4.080 1.00 92.06 107 ALA A C 1
ATOM 826 O O . ALA A 1 107 ? 12.993 4.695 4.107 1.00 92.06 107 ALA A O 1
ATOM 827 N N . GLU A 1 108 ? 10.882 3.951 3.932 1.00 91.56 108 GLU A N 1
ATOM 828 C CA . GLU A 1 108 ? 11.190 2.513 3.927 1.00 91.56 108 GLU A CA 1
ATOM 829 C C . GLU A 1 108 ? 10.964 1.864 2.562 1.00 91.56 108 GLU A C 1
ATOM 831 O O . GLU A 1 108 ? 11.683 0.943 2.170 1.00 91.56 108 GLU A O 1
ATOM 836 N N . VAL A 1 109 ? 9.969 2.346 1.820 1.00 89.62 109 VAL A N 1
ATOM 837 C CA . VAL A 1 109 ? 9.580 1.812 0.520 1.00 89.62 109 VAL A CA 1
ATOM 838 C C . VAL A 1 109 ? 9.717 2.914 -0.514 1.00 89.62 109 VAL A C 1
ATOM 840 O O . VAL A 1 109 ? 8.966 3.887 -0.517 1.00 89.62 109 VAL A O 1
ATOM 843 N N . SER A 1 110 ? 10.676 2.756 -1.424 1.00 89.44 110 SER A N 1
ATOM 844 C CA . SER A 1 110 ? 10.838 3.694 -2.531 1.00 89.44 110 SER A CA 1
ATOM 845 C C . SER A 1 110 ? 9.632 3.658 -3.483 1.00 89.44 110 SER A C 1
ATOM 847 O O . SER A 1 110 ? 8.868 2.690 -3.530 1.00 89.44 110 SER A O 1
ATOM 849 N N . ASN A 1 111 ? 9.468 4.720 -4.279 1.00 87.38 111 ASN A N 1
ATOM 850 C CA . ASN A 1 111 ? 8.307 4.883 -5.163 1.00 87.38 111 ASN A CA 1
ATOM 851 C C . ASN A 1 111 ? 8.118 3.718 -6.149 1.00 87.38 111 ASN A C 1
ATOM 853 O O . ASN A 1 111 ? 6.987 3.333 -6.425 1.00 87.38 111 ASN A O 1
ATOM 857 N N . LEU A 1 112 ? 9.205 3.138 -6.667 1.00 88.38 112 LEU A N 1
ATOM 858 C CA . LEU A 1 112 ? 9.121 2.082 -7.678 1.00 88.38 112 LEU A CA 1
ATOM 859 C C . LEU A 1 112 ? 8.541 0.760 -7.116 1.00 88.38 112 LEU A C 1
ATOM 861 O O . LEU A 1 112 ? 7.564 0.271 -7.681 1.00 88.38 112 LEU A O 1
ATOM 865 N N . PRO A 1 113 ? 9.047 0.188 -6.002 1.00 90.62 113 PRO A N 1
ATOM 866 C CA . PRO A 1 113 ? 8.388 -0.928 -5.319 1.00 90.62 113 PRO A CA 1
ATOM 867 C C . PRO A 1 113 ? 6.931 -0.648 -4.944 1.00 90.62 113 PRO A C 1
ATOM 869 O O . PRO A 1 113 ? 6.085 -1.520 -5.114 1.00 90.62 113 PRO A O 1
ATOM 872 N N . LEU A 1 114 ? 6.623 0.564 -4.472 1.00 93.38 114 LEU A N 1
ATOM 873 C CA . LEU A 1 114 ? 5.260 0.949 -4.108 1.00 93.38 114 LEU A CA 1
ATOM 874 C C . LEU A 1 114 ? 4.310 0.913 -5.315 1.00 93.38 114 LEU A C 1
ATOM 876 O O . LEU A 1 114 ? 3.233 0.322 -5.238 1.00 93.38 114 LEU A O 1
ATOM 880 N N . GLN A 1 115 ? 4.730 1.492 -6.444 1.00 91.88 115 GLN A N 1
ATOM 881 C CA . GLN A 1 115 ? 3.984 1.449 -7.704 1.00 91.88 115 GLN A CA 1
ATOM 882 C C . GLN A 1 115 ? 3.804 0.017 -8.211 1.00 91.88 115 GLN A C 1
ATOM 884 O O . GLN A 1 115 ? 2.723 -0.329 -8.682 1.00 91.88 115 GLN A O 1
ATOM 889 N N . ARG A 1 116 ? 4.827 -0.833 -8.072 1.00 90.94 116 ARG A N 1
ATOM 890 C CA . ARG A 1 116 ? 4.740 -2.244 -8.460 1.00 90.94 116 ARG A CA 1
ATOM 891 C C . ARG A 1 116 ? 3.723 -3.013 -7.615 1.00 90.94 116 ARG A C 1
ATOM 893 O O . ARG A 1 116 ? 2.864 -3.675 -8.181 1.00 90.94 116 ARG A O 1
ATOM 900 N N . MET A 1 117 ? 3.752 -2.860 -6.288 1.00 94.12 117 MET A N 1
ATOM 901 C CA . MET A 1 117 ? 2.748 -3.464 -5.397 1.00 94.12 117 MET A CA 1
ATOM 902 C C . MET A 1 117 ? 1.332 -2.984 -5.741 1.00 94.12 117 MET A C 1
ATOM 904 O O . MET A 1 117 ? 0.390 -3.772 -5.767 1.00 94.12 117 MET A O 1
ATOM 908 N N . PHE A 1 118 ? 1.167 -1.697 -6.048 1.00 94.44 118 PHE A N 1
ATOM 909 C CA . PHE A 1 118 ? -0.113 -1.160 -6.505 1.00 94.44 118 PHE A CA 1
ATOM 910 C C . PHE A 1 118 ? -0.588 -1.823 -7.809 1.00 94.44 118 PHE A C 1
ATOM 912 O O . PHE A 1 118 ? -1.728 -2.281 -7.879 1.00 94.44 118 PHE A O 1
ATOM 919 N N . GLN A 1 119 ? 0.282 -1.924 -8.817 1.00 91.81 119 GLN A N 1
ATOM 920 C CA . GLN A 1 119 ? -0.032 -2.579 -10.090 1.00 91.81 119 GLN A CA 1
ATOM 921 C C . GLN A 1 119 ? -0.392 -4.057 -9.902 1.00 91.81 119 GLN A C 1
ATOM 923 O O . GLN A 1 119 ? -1.385 -4.511 -10.470 1.00 91.81 119 GLN A O 1
ATOM 928 N N . ASP A 1 120 ? 0.359 -4.783 -9.073 1.00 91.56 120 ASP A N 1
ATOM 929 C CA . ASP A 1 120 ? 0.099 -6.188 -8.754 1.00 91.56 120 ASP A CA 1
ATOM 930 C C . ASP A 1 120 ? -1.279 -6.370 -8.091 1.00 91.56 120 ASP A C 1
ATOM 932 O O . ASP A 1 120 ? -2.058 -7.237 -8.495 1.00 91.56 120 ASP A O 1
ATOM 936 N N . ALA A 1 121 ? -1.635 -5.504 -7.134 1.00 93.06 121 ALA A N 1
ATOM 937 C CA . ALA A 1 121 ? -2.941 -5.537 -6.475 1.00 93.06 121 ALA A CA 1
ATOM 938 C C . ALA A 1 121 ? -4.105 -5.201 -7.432 1.00 93.06 121 ALA A C 1
ATOM 940 O O . ALA A 1 121 ? -5.171 -5.825 -7.364 1.00 93.06 121 ALA A O 1
ATOM 941 N N . CYS A 1 122 ? -3.903 -4.256 -8.359 1.00 91.81 122 CYS A N 1
ATOM 942 C CA . CYS A 1 122 ? -4.887 -3.928 -9.397 1.00 91.81 122 CYS A CA 1
ATOM 943 C C . CYS A 1 122 ? -5.099 -5.107 -10.356 1.00 91.81 122 CYS A C 1
ATOM 945 O O . CYS A 1 122 ? -6.233 -5.460 -10.682 1.00 91.81 122 CYS A O 1
ATOM 947 N N . GLN A 1 123 ? -4.013 -5.740 -10.809 1.00 89.81 123 GLN A N 1
ATOM 948 C CA . GLN A 1 123 ? -4.070 -6.865 -11.747 1.00 89.81 123 GLN A CA 1
ATOM 949 C C . GLN A 1 123 ? -4.719 -8.105 -11.128 1.00 89.81 123 GLN A C 1
ATOM 951 O O . GLN A 1 123 ? -5.455 -8.810 -11.817 1.00 89.81 123 GLN A O 1
ATOM 956 N N . HIS A 1 124 ? -4.479 -8.355 -9.838 1.00 88.31 124 HIS A N 1
ATOM 957 C CA . HIS A 1 124 ? -5.049 -9.505 -9.141 1.00 88.31 124 HIS A CA 1
ATOM 958 C C . HIS A 1 124 ? -6.577 -9.421 -9.009 1.00 88.31 124 HIS A C 1
ATOM 960 O O . HIS A 1 124 ? -7.261 -10.434 -9.106 1.00 88.31 124 HIS A O 1
ATOM 966 N N . THR A 1 125 ? -7.130 -8.222 -8.812 1.00 85.94 125 THR A N 1
ATOM 967 C CA . THR A 1 125 ? -8.574 -8.042 -8.570 1.00 85.94 125 THR A CA 1
ATOM 968 C C . THR A 1 125 ? -9.403 -7.794 -9.823 1.00 85.94 125 THR A C 1
ATOM 970 O O . THR A 1 125 ? -10.586 -8.116 -9.857 1.00 85.94 125 THR A O 1
ATOM 973 N N . SER A 1 126 ? -8.800 -7.283 -10.895 1.00 78.19 126 SER A N 1
ATOM 974 C CA . SER A 1 126 ? -9.517 -6.902 -12.122 1.00 78.19 126 SER A CA 1
ATOM 975 C C . SER A 1 126 ? -9.837 -8.061 -13.085 1.00 78.19 126 SER A C 1
ATOM 977 O O . SER A 1 126 ? -10.177 -7.819 -14.246 1.00 78.19 126 SER A O 1
ATOM 979 N N . ASN A 1 127 ? -9.765 -9.327 -12.645 1.00 66.94 127 ASN A N 1
ATOM 980 C CA . ASN A 1 127 ? -10.039 -10.518 -13.473 1.00 66.94 127 ASN A CA 1
ATOM 981 C C . ASN A 1 127 ? -9.399 -10.439 -14.880 1.00 66.94 127 ASN A C 1
ATOM 983 O O . ASN A 1 127 ? -9.997 -10.830 -15.886 1.00 66.94 127 ASN A O 1
ATOM 987 N N . PHE A 1 128 ? -8.174 -9.904 -14.949 1.00 56.12 128 PHE A N 1
ATOM 988 C CA . PHE A 1 128 ? -7.349 -9.779 -16.156 1.00 56.12 128 PHE A CA 1
ATOM 989 C C . PHE A 1 128 ? -7.934 -8.939 -17.311 1.00 56.12 128 PHE A C 1
ATOM 991 O O . PHE A 1 128 ? -7.360 -8.935 -18.404 1.00 56.12 128 PHE A O 1
ATOM 998 N N . ARG A 1 129 ? -9.035 -8.192 -17.121 1.00 52.16 129 ARG A N 1
ATOM 999 C CA . ARG A 1 129 ? -9.593 -7.331 -18.181 1.00 52.16 129 ARG A CA 1
ATOM 1000 C C . ARG A 1 129 ? -9.102 -5.886 -18.056 1.00 52.16 129 ARG A C 1
ATOM 1002 O O . ARG A 1 129 ? -9.610 -5.107 -17.268 1.00 52.16 129 ARG A O 1
ATOM 1009 N N . ALA A 1 130 ? -8.135 -5.569 -18.918 1.00 51.06 130 ALA A N 1
ATOM 1010 C CA . ALA A 1 130 ? -7.730 -4.249 -19.407 1.00 51.06 130 ALA A CA 1
ATOM 1011 C C . ALA A 1 130 ? -7.586 -3.096 -18.383 1.00 51.06 130 ALA A C 1
ATOM 1013 O O . ALA A 1 130 ? -8.513 -2.338 -18.125 1.00 51.06 130 ALA A O 1
ATOM 1014 N N . ALA A 1 131 ? -6.326 -2.884 -17.985 1.00 55.22 131 ALA A N 1
ATOM 1015 C CA . ALA A 1 131 ? -5.577 -1.621 -18.091 1.00 55.22 131 ALA A CA 1
ATOM 1016 C C . ALA A 1 131 ? -6.020 -0.374 -17.309 1.00 55.22 131 ALA A C 1
ATOM 1018 O O . ALA A 1 131 ? -5.319 0.634 -17.382 1.00 55.22 131 ALA A O 1
ATOM 1019 N N . GLU A 1 132 ? -7.111 -0.392 -16.551 1.00 67.75 132 GLU A N 1
ATOM 1020 C CA . GLU A 1 132 ? -7.350 0.707 -15.620 1.00 67.75 132 GLU A CA 1
ATOM 1021 C C . GLU A 1 132 ? -6.465 0.509 -14.378 1.00 67.75 132 GLU A C 1
ATOM 1023 O O . GLU A 1 132 ? -6.665 -0.421 -13.601 1.00 67.75 132 GLU A O 1
ATOM 1028 N N . GLU A 1 133 ? -5.458 1.378 -14.217 1.00 84.81 133 GLU A N 1
ATOM 1029 C CA . GLU A 1 133 ? -4.588 1.497 -13.034 1.00 84.81 133 GLU A CA 1
ATOM 1030 C C . GLU A 1 133 ? -5.400 1.989 -11.825 1.00 84.81 133 GLU A C 1
ATOM 1032 O O . GLU A 1 133 ? -5.255 3.115 -11.346 1.00 84.81 133 GLU A O 1
ATOM 1037 N N . LYS A 1 134 ? -6.344 1.155 -11.394 1.00 92.12 134 LYS A N 1
ATOM 1038 C CA . LYS A 1 134 ? -7.329 1.462 -10.370 1.00 92.12 134 LYS A CA 1
ATOM 1039 C C . LYS A 1 134 ? -7.404 0.318 -9.387 1.00 92.12 134 LYS A C 1
ATOM 1041 O O . LYS A 1 134 ? -7.849 -0.779 -9.717 1.00 92.12 134 LYS A O 1
ATOM 1046 N N . LEU A 1 135 ? -7.018 0.612 -8.157 1.00 93.62 135 LEU A N 1
ATOM 1047 C CA . LEU A 1 135 ? -7.160 -0.312 -7.053 1.00 93.62 135 LEU A CA 1
ATOM 1048 C C . LEU A 1 135 ? -8.541 -0.112 -6.439 1.00 93.62 135 LEU A C 1
ATOM 1050 O O . LEU A 1 135 ? -8.815 0.926 -5.834 1.00 93.62 135 LEU A O 1
ATOM 1054 N N . LEU A 1 136 ? -9.411 -1.096 -6.636 1.00 93.31 136 LEU A N 1
ATOM 1055 C CA . LEU A 1 136 ? -10.707 -1.161 -5.971 1.00 93.31 136 LEU A CA 1
ATOM 1056 C C . LEU A 1 136 ? -10.542 -1.631 -4.517 1.00 93.31 136 LEU A C 1
ATOM 1058 O O . LEU A 1 136 ? -9.476 -2.117 -4.125 1.00 93.31 136 LEU A O 1
ATOM 1062 N N . VAL A 1 137 ? -11.603 -1.490 -3.721 1.00 94.06 137 VAL A N 1
ATOM 1063 C CA . VAL A 1 137 ? -11.591 -1.836 -2.291 1.00 94.06 137 VAL A CA 1
ATOM 1064 C C . VAL A 1 137 ? -11.242 -3.309 -2.060 1.00 94.06 137 VAL A C 1
ATOM 1066 O O . VAL A 1 137 ? -10.526 -3.633 -1.119 1.00 94.06 137 VAL A O 1
ATOM 1069 N N . GLU A 1 138 ? -11.640 -4.197 -2.970 1.00 93.06 138 GLU A N 1
ATOM 1070 C CA . GLU A 1 138 ? -11.371 -5.634 -2.908 1.00 93.06 138 GLU A CA 1
ATOM 1071 C C . GLU A 1 138 ? -9.867 -5.946 -3.017 1.00 93.06 138 GLU A C 1
ATOM 1073 O O . GLU A 1 138 ? -9.389 -6.944 -2.482 1.00 93.06 138 GLU A O 1
ATOM 1078 N N . GLY A 1 139 ? -9.092 -5.082 -3.685 1.00 94.12 139 GLY A N 1
ATOM 1079 C CA . GLY A 1 139 ? -7.638 -5.237 -3.825 1.00 94.12 139 GLY A CA 1
ATOM 1080 C C . GLY A 1 139 ? -6.842 -4.587 -2.703 1.00 94.12 139 GLY A C 1
ATOM 1081 O O . GLY A 1 139 ? -5.642 -4.837 -2.563 1.00 94.12 139 GLY A O 1
ATOM 1082 N N . PHE A 1 140 ? -7.495 -3.759 -1.891 1.00 96.06 140 PHE A N 1
ATOM 1083 C CA . PHE A 1 140 ? -6.841 -2.988 -0.846 1.00 96.06 140 PHE A CA 1
ATOM 1084 C C . PHE A 1 140 ? -6.179 -3.857 0.241 1.00 96.06 140 PHE A C 1
ATOM 1086 O O . PHE A 1 140 ? -5.020 -3.584 0.566 1.00 96.06 140 PHE A O 1
ATOM 1093 N N . PRO A 1 141 ? -6.802 -4.941 0.754 1.00 96.06 141 PRO A N 1
ATOM 1094 C CA . PRO A 1 141 ? -6.146 -5.824 1.721 1.00 96.06 141 PRO A CA 1
ATOM 1095 C C . PRO A 1 141 ? -4.851 -6.436 1.183 1.00 96.06 141 PRO A C 1
ATOM 1097 O O . PRO A 1 141 ? -3.836 -6.442 1.876 1.00 96.06 141 PRO A O 1
ATOM 1100 N N . LEU A 1 142 ? -4.856 -6.892 -0.073 1.00 96.31 142 LEU A N 1
ATOM 1101 C CA . LEU A 1 142 ? -3.677 -7.474 -0.714 1.00 96.31 142 LEU A CA 1
ATOM 1102 C C . LEU A 1 142 ? -2.539 -6.453 -0.828 1.00 96.31 142 LEU A C 1
ATOM 1104 O O . LEU A 1 142 ? -1.389 -6.767 -0.521 1.00 96.31 142 LEU A O 1
ATOM 1108 N N . PHE A 1 143 ? -2.863 -5.214 -1.207 1.00 97.25 143 PHE A N 1
ATOM 1109 C CA . PHE A 1 143 ? -1.899 -4.117 -1.229 1.00 97.25 143 PHE A CA 1
ATOM 1110 C C . PHE A 1 143 ? -1.275 -3.865 0.155 1.00 97.25 143 PHE A C 1
ATOM 1112 O O . PHE A 1 143 ? -0.053 -3.759 0.265 1.00 97.25 143 PHE A O 1
ATOM 1119 N N . LEU A 1 144 ? -2.084 -3.833 1.220 1.00 97.69 144 LEU A N 1
ATOM 1120 C CA . LEU A 1 144 ? -1.587 -3.653 2.589 1.00 97.69 144 LEU A CA 1
ATOM 1121 C C . LEU A 1 144 ? -0.701 -4.813 3.058 1.00 97.69 144 LEU A C 1
ATOM 1123 O O . LEU A 1 144 ? 0.284 -4.575 3.750 1.00 97.69 144 LEU A O 1
ATOM 1127 N N . LEU A 1 145 ? -1.007 -6.053 2.669 1.00 96.44 145 LEU A N 1
ATOM 1128 C CA . LEU A 1 145 ? -0.169 -7.214 2.988 1.00 96.44 145 LEU A CA 1
ATOM 1129 C C . LEU A 1 145 ? 1.196 -7.147 2.299 1.00 96.44 145 LEU A C 1
ATOM 1131 O O . LEU A 1 145 ? 2.222 -7.381 2.942 1.00 96.44 145 LEU A O 1
ATOM 1135 N N . MET A 1 146 ? 1.230 -6.783 1.013 1.00 96.81 146 MET A N 1
ATOM 1136 C CA . MET A 1 146 ? 2.492 -6.555 0.303 1.00 96.81 146 MET A CA 1
ATOM 1137 C C . MET A 1 146 ? 3.302 -5.441 0.973 1.00 96.81 146 MET A C 1
ATOM 1139 O O . MET A 1 146 ? 4.499 -5.606 1.214 1.00 96.81 146 MET A O 1
ATOM 1143 N N . LEU A 1 147 ? 2.636 -4.346 1.356 1.00 96.50 147 LEU A N 1
ATOM 1144 C CA . LEU A 1 147 ? 3.270 -3.233 2.052 1.00 96.50 147 LEU A CA 1
ATOM 1145 C C . LEU A 1 147 ? 3.840 -3.654 3.413 1.00 96.50 147 LEU A C 1
ATOM 1147 O O . LEU A 1 147 ? 5.002 -3.363 3.680 1.00 96.50 147 LEU A O 1
ATOM 1151 N N . ALA A 1 148 ? 3.078 -4.391 4.230 1.00 95.25 148 ALA A N 1
ATOM 1152 C CA . ALA A 1 148 ? 3.529 -4.910 5.525 1.00 95.25 148 ALA A CA 1
ATOM 1153 C C . ALA A 1 148 ? 4.770 -5.799 5.376 1.00 95.25 148 ALA A C 1
ATOM 1155 O O . ALA A 1 148 ? 5.733 -5.696 6.141 1.00 95.25 148 ALA A O 1
ATOM 1156 N N . ASN A 1 149 ? 4.769 -6.668 4.365 1.00 93.00 149 ASN A N 1
ATOM 1157 C CA . ASN A 1 149 ? 5.912 -7.517 4.068 1.00 93.00 149 ASN A CA 1
ATOM 1158 C C . ASN A 1 149 ? 7.134 -6.693 3.665 1.00 93.00 149 ASN A C 1
ATOM 1160 O O . ASN A 1 149 ? 8.236 -6.972 4.146 1.00 93.00 149 ASN A O 1
ATOM 1164 N N . LYS A 1 150 ? 6.939 -5.658 2.841 1.00 92.81 150 LYS A N 1
ATOM 1165 C CA . LYS A 1 150 ? 8.023 -4.813 2.346 1.00 92.81 150 LYS A CA 1
ATOM 1166 C C . LYS A 1 150 ? 8.646 -3.940 3.435 1.00 92.81 150 LYS A C 1
ATOM 1168 O O . LYS A 1 150 ? 9.870 -3.902 3.535 1.00 92.81 150 LYS A O 1
ATOM 1173 N N . THR A 1 151 ? 7.840 -3.284 4.269 1.00 92.12 151 THR A N 1
ATOM 1174 C CA . THR A 1 151 ? 8.323 -2.388 5.339 1.00 92.12 151 THR A CA 1
ATOM 1175 C C . THR A 1 151 ? 9.046 -3.149 6.450 1.00 92.12 151 THR A C 1
ATOM 1177 O O . THR A 1 151 ? 10.018 -2.662 7.022 1.00 92.12 151 THR A O 1
ATOM 1180 N N . HIS A 1 152 ? 8.636 -4.388 6.733 1.00 86.50 152 HIS A N 1
ATOM 1181 C CA . HIS A 1 152 ? 9.177 -5.172 7.848 1.00 86.50 152 HIS A CA 1
ATOM 1182 C C . HIS A 1 152 ? 10.141 -6.294 7.425 1.00 86.50 152 HIS A C 1
ATOM 1184 O O . HIS A 1 152 ? 10.480 -7.145 8.246 1.00 86.50 152 HIS A O 1
ATOM 1190 N N . THR A 1 153 ? 10.647 -6.288 6.183 1.00 78.94 153 THR A N 1
ATOM 1191 C CA . THR A 1 153 ? 11.566 -7.335 5.683 1.00 78.94 153 THR A CA 1
ATOM 1192 C C . THR A 1 153 ? 12.859 -7.436 6.509 1.00 78.94 153 THR A C 1
ATOM 1194 O O . THR A 1 153 ? 13.375 -8.530 6.717 1.00 78.94 153 THR A O 1
ATOM 1197 N N . SER A 1 154 ? 13.376 -6.316 7.031 1.00 72.06 154 SER A N 1
ATOM 1198 C CA . SER A 1 154 ? 14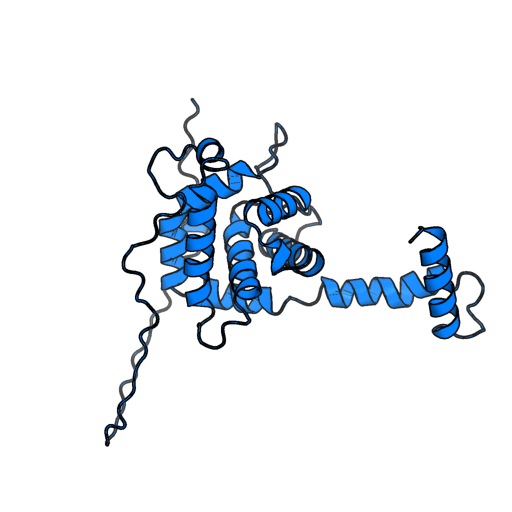.630 -6.298 7.804 1.00 72.06 154 SER A CA 1
ATOM 1199 C C . SER A 1 154 ? 14.494 -6.853 9.230 1.00 72.06 154 SER A C 1
ATOM 1201 O O . SER A 1 154 ? 15.504 -7.036 9.915 1.00 72.06 154 SER A O 1
ATOM 1203 N N . GLN A 1 155 ? 13.275 -7.105 9.714 1.00 73.88 155 GLN A N 1
ATOM 1204 C CA . GLN A 1 155 ? 13.047 -7.647 11.051 1.00 73.88 155 GLN A CA 1
ATOM 1205 C C . GLN A 1 155 ? 13.111 -9.176 10.981 1.00 73.88 155 GLN A C 1
ATOM 1207 O O . GLN A 1 155 ? 12.098 -9.855 10.840 1.00 73.88 155 GLN A O 1
ATOM 1212 N N . VAL A 1 156 ? 14.340 -9.697 11.073 1.00 59.50 156 VAL A N 1
ATOM 1213 C CA . VAL A 1 156 ? 14.744 -11.112 10.904 1.00 59.50 156 VAL A CA 1
ATOM 1214 C C . VAL A 1 156 ? 13.896 -12.117 11.704 1.00 59.50 156 VAL A C 1
ATOM 1216 O O . VAL A 1 156 ? 13.878 -13.299 11.380 1.00 59.50 156 VAL A O 1
ATOM 1219 N N . CYS A 1 157 ? 13.172 -11.670 12.730 1.00 59.28 157 CYS A N 1
ATOM 1220 C CA . CYS A 1 157 ? 12.493 -12.544 13.680 1.00 59.28 157 CYS A CA 1
ATOM 1221 C C . CYS A 1 157 ? 10.970 -12.647 13.517 1.00 59.28 157 CYS A C 1
ATOM 1223 O O . CYS A 1 157 ? 10.372 -13.366 14.309 1.00 59.28 157 CYS A O 1
ATOM 1225 N N . ASN A 1 158 ? 10.351 -11.963 12.546 1.00 80.12 158 ASN A N 1
ATOM 1226 C CA . ASN A 1 158 ? 8.889 -11.951 12.427 1.00 80.12 158 ASN A CA 1
ATOM 1227 C C . ASN A 1 158 ? 8.418 -12.753 11.212 1.00 80.12 158 ASN A C 1
ATOM 1229 O O . ASN A 1 158 ? 8.842 -12.480 10.074 1.00 80.12 158 ASN A O 1
ATOM 1233 N N . ALA A 1 159 ? 7.508 -13.697 11.455 1.00 90.00 159 ALA A N 1
ATOM 1234 C CA . ALA A 1 159 ? 6.800 -14.391 10.386 1.00 90.00 159 ALA A CA 1
ATOM 1235 C C . ALA A 1 159 ? 6.000 -13.371 9.543 1.00 90.00 159 ALA A C 1
ATOM 1237 O O . ALA A 1 159 ? 5.576 -12.342 10.080 1.00 90.00 159 ALA A O 1
ATOM 1238 N N . PRO A 1 160 ? 5.817 -13.584 8.227 1.00 90.88 160 PRO A N 1
ATOM 1239 C CA . PRO A 1 160 ? 5.098 -12.646 7.358 1.00 90.88 160 PRO A CA 1
ATOM 1240 C C . PRO A 1 160 ? 3.729 -12.190 7.903 1.00 90.88 160 PRO A C 1
ATOM 1242 O O . PRO A 1 160 ? 3.415 -11.001 7.882 1.00 90.88 160 PRO A O 1
ATOM 1245 N N . GLU A 1 161 ? 2.957 -13.102 8.490 1.00 93.81 161 GLU A N 1
ATOM 1246 C CA . GLU A 1 161 ? 1.663 -12.844 9.131 1.00 93.81 161 GLU A CA 1
ATOM 1247 C C . GLU A 1 161 ? 1.746 -11.924 10.363 1.00 93.81 161 GLU A C 1
ATOM 1249 O O . GLU A 1 161 ? 0.836 -11.133 10.611 1.00 93.81 161 GLU A O 1
ATOM 1254 N N . GLU A 1 162 ? 2.858 -11.943 11.103 1.00 92.88 162 GLU A N 1
ATOM 1255 C CA . GLU A 1 162 ? 3.070 -11.093 12.283 1.00 92.88 162 GLU A CA 1
ATOM 1256 C C . GLU A 1 162 ? 3.345 -9.630 11.902 1.00 92.88 162 GLU A C 1
ATOM 1258 O O . GLU A 1 162 ? 3.219 -8.730 12.733 1.00 92.88 162 GLU A O 1
ATOM 1263 N N . ARG A 1 163 ? 3.685 -9.359 10.637 1.00 93.56 163 ARG A N 1
ATOM 1264 C CA . ARG A 1 163 ? 3.975 -8.004 10.135 1.00 93.56 163 ARG A CA 1
ATOM 1265 C C . ARG A 1 163 ? 2.707 -7.187 9.907 1.00 93.56 163 ARG A C 1
ATOM 1267 O O . ARG A 1 163 ? 2.738 -5.964 10.020 1.00 93.56 163 ARG A O 1
ATOM 1274 N N . VAL A 1 164 ? 1.586 -7.849 9.628 1.00 94.75 164 VAL A N 1
ATOM 1275 C CA . VAL A 1 164 ? 0.279 -7.220 9.377 1.00 94.75 164 VAL A CA 1
ATOM 1276 C C . VAL A 1 164 ? -0.215 -6.402 10.581 1.00 94.75 164 VAL A C 1
ATOM 1278 O O . VAL A 1 164 ? -0.478 -5.208 10.419 1.00 94.75 164 VAL A O 1
ATOM 1281 N N . PRO A 1 165 ? -0.292 -6.958 11.806 1.00 94.38 165 PRO A N 1
ATOM 1282 C CA . PRO A 1 165 ? -0.699 -6.183 12.974 1.00 94.38 165 PRO A CA 1
ATOM 1283 C C . PRO A 1 165 ? 0.295 -5.064 13.310 1.00 94.38 165 PRO A C 1
ATOM 1285 O O . PRO A 1 165 ? -0.136 -4.018 13.785 1.00 94.38 165 PRO A O 1
ATOM 1288 N N . ILE A 1 166 ? 1.594 -5.225 13.027 1.00 94.00 166 ILE A N 1
ATOM 1289 C CA . ILE A 1 166 ? 2.594 -4.156 13.213 1.00 94.00 166 ILE A CA 1
ATOM 1290 C C . ILE A 1 166 ? 2.303 -2.983 12.267 1.00 94.00 166 ILE A C 1
ATOM 1292 O O . ILE A 1 166 ? 2.267 -1.830 12.709 1.00 94.00 166 ILE A O 1
ATOM 1296 N N . LEU A 1 167 ? 2.018 -3.265 10.990 1.00 95.88 167 LEU A N 1
ATOM 1297 C CA . LEU A 1 167 ? 1.587 -2.247 10.031 1.00 95.88 167 LEU A CA 1
ATOM 1298 C C . LEU A 1 167 ? 0.325 -1.528 10.533 1.00 95.88 167 LEU A C 1
ATOM 1300 O O . LEU A 1 167 ? 0.267 -0.299 10.525 1.00 95.88 167 LEU A O 1
ATOM 1304 N N . PHE A 1 168 ? -0.670 -2.273 11.018 1.00 96.50 168 PHE A N 1
ATOM 1305 C CA . PHE A 1 168 ? -1.931 -1.698 11.498 1.00 96.50 168 PHE A CA 1
ATOM 1306 C C . PHE A 1 168 ? -1.739 -0.850 12.762 1.00 96.50 168 PHE A C 1
ATOM 1308 O O . PHE A 1 168 ? -2.362 0.204 12.895 1.00 96.50 168 PHE A O 1
ATOM 1315 N N . GLN A 1 169 ? -0.841 -1.251 13.667 1.00 95.12 169 GLN A N 1
ATOM 1316 C CA . GLN A 1 169 ? -0.466 -0.448 14.835 1.00 95.12 169 GLN A CA 1
ATOM 1317 C C . GLN A 1 169 ? 0.153 0.883 14.415 1.00 95.12 169 GLN A C 1
ATOM 1319 O O . GLN A 1 169 ? -0.202 1.920 14.975 1.00 95.12 169 GLN A O 1
ATOM 1324 N N . ARG A 1 170 ? 1.034 0.875 13.408 1.00 95.25 170 ARG A N 1
ATOM 1325 C CA . ARG A 1 170 ? 1.621 2.104 12.861 1.00 95.25 170 ARG A CA 1
ATOM 1326 C C . ARG A 1 170 ? 0.566 2.999 12.220 1.00 95.25 170 ARG A C 1
ATOM 1328 O O . ARG A 1 170 ? 0.545 4.195 12.502 1.00 95.25 170 ARG A O 1
ATOM 1335 N N . ILE A 1 171 ? -0.327 2.427 11.412 1.00 97.00 171 ILE A N 1
ATOM 1336 C CA . ILE A 1 171 ? -1.449 3.164 10.819 1.00 97.00 171 ILE A CA 1
ATOM 1337 C C . ILE A 1 171 ? -2.280 3.820 11.924 1.00 97.00 171 ILE A C 1
ATOM 1339 O O . ILE A 1 171 ? -2.512 5.020 11.870 1.00 97.00 171 ILE A O 1
ATOM 1343 N N . ASN A 1 172 ? -2.651 3.086 12.975 1.00 96.12 172 ASN A N 1
ATOM 1344 C CA . ASN A 1 172 ? -3.370 3.654 14.117 1.00 96.12 172 ASN A CA 1
ATOM 1345 C C . ASN A 1 172 ? -2.592 4.772 14.818 1.00 96.12 172 ASN A C 1
ATOM 1347 O O . ASN A 1 172 ? -3.169 5.812 15.128 1.00 96.12 172 ASN A O 1
ATOM 1351 N N . ALA A 1 173 ? -1.295 4.580 15.067 1.00 95.19 173 ALA A N 1
ATOM 1352 C CA . ALA A 1 173 ? -0.468 5.572 15.747 1.00 95.19 173 ALA A CA 1
ATOM 1353 C C . ALA A 1 173 ? -0.458 6.913 15.000 1.00 95.19 173 ALA A C 1
ATOM 1355 O O . ALA A 1 173 ? -0.557 7.964 15.629 1.00 95.19 173 ALA A O 1
ATOM 1356 N N . ILE A 1 174 ? -0.399 6.870 13.666 1.00 95.75 174 ILE A N 1
ATOM 1357 C CA . ILE A 1 174 ? -0.399 8.062 12.815 1.00 95.75 174 ILE A CA 1
ATOM 1358 C C . ILE A 1 174 ? -1.818 8.609 12.619 1.00 95.75 174 ILE A C 1
ATOM 1360 O O . ILE A 1 174 ? -2.029 9.815 12.737 1.00 95.75 174 ILE A O 1
ATOM 1364 N N . ALA A 1 175 ? -2.813 7.750 12.384 1.00 94.94 175 ALA A N 1
ATOM 1365 C CA . ALA A 1 175 ? -4.206 8.155 12.195 1.00 94.94 175 ALA A CA 1
ATOM 1366 C C . ALA A 1 175 ? -4.788 8.852 13.436 1.00 94.94 175 ALA A C 1
ATOM 1368 O O . ALA A 1 175 ? -5.593 9.767 13.296 1.00 94.94 175 ALA A O 1
ATOM 1369 N N . CYS A 1 176 ? -4.348 8.473 14.640 1.00 93.06 176 CYS A N 1
ATOM 1370 C CA . CYS A 1 176 ? -4.760 9.098 15.899 1.00 93.06 176 CYS A CA 1
ATOM 1371 C C . CYS A 1 176 ? -4.008 10.403 16.230 1.00 93.06 176 CYS A C 1
ATOM 1373 O O . CYS A 1 176 ? -4.251 10.995 17.283 1.00 93.06 176 CYS A O 1
ATOM 1375 N N . THR A 1 177 ? -3.087 10.868 15.379 1.00 92.88 177 THR A N 1
ATOM 1376 C CA . THR A 1 177 ? -2.427 12.168 15.580 1.00 92.88 177 THR A CA 1
ATOM 1377 C C . THR A 1 177 ? -3.413 13.320 15.391 1.00 92.88 177 THR A C 1
ATOM 1379 O O . THR A 1 177 ? -4.376 13.215 14.634 1.00 92.88 177 THR A O 1
ATOM 1382 N N . ALA A 1 178 ? -3.155 14.461 16.039 1.00 87.69 178 ALA A N 1
ATOM 1383 C CA . ALA A 1 178 ? -4.036 15.631 15.970 1.00 87.69 178 ALA A CA 1
ATOM 1384 C C . ALA A 1 178 ? -4.264 16.153 14.536 1.00 87.69 178 ALA A C 1
ATOM 1386 O O . ALA A 1 178 ? -5.290 16.770 14.264 1.00 87.69 178 ALA A O 1
ATOM 1387 N N . THR A 1 179 ? -3.324 15.902 13.620 1.00 90.62 179 THR A N 1
ATOM 1388 C CA . THR A 1 179 ? -3.414 16.319 12.216 1.00 90.62 179 THR A CA 1
ATOM 1389 C C . THR A 1 179 ? -4.269 15.375 11.369 1.00 90.62 179 THR A C 1
ATOM 1391 O O . THR A 1 179 ? -4.956 15.840 10.463 1.00 90.62 179 THR A O 1
ATOM 1394 N N . GLN A 1 180 ? -4.256 14.069 11.657 1.00 91.00 180 GLN A N 1
ATOM 1395 C CA . GLN A 1 180 ? -4.946 13.056 10.849 1.00 91.00 180 GLN A CA 1
ATOM 1396 C C . GLN A 1 180 ? -6.300 12.634 11.437 1.00 91.00 180 GLN A C 1
ATOM 1398 O O . GLN A 1 180 ? -7.223 12.340 10.679 1.00 91.00 180 GLN A O 1
ATOM 1403 N N . ALA A 1 181 ? -6.467 12.663 12.763 1.00 91.00 181 ALA A N 1
ATOM 1404 C CA . ALA A 1 181 ? -7.676 12.192 13.444 1.00 91.00 181 ALA A CA 1
ATOM 1405 C C . ALA A 1 181 ? -8.986 12.814 12.913 1.00 91.00 181 ALA A C 1
ATOM 1407 O O . ALA A 1 181 ? -9.944 12.061 12.703 1.00 91.00 181 ALA A O 1
ATOM 1408 N N . PRO A 1 182 ? -9.053 14.129 12.595 1.00 91.75 182 PRO A N 1
ATOM 1409 C CA . PRO A 1 182 ? -10.263 14.721 12.027 1.00 91.75 182 PRO A CA 1
ATOM 1410 C C . PRO A 1 182 ? -10.660 14.130 10.668 1.00 91.75 182 PRO A C 1
ATOM 1412 O O . PRO A 1 182 ? -11.851 14.014 10.391 1.00 91.75 182 PRO A O 1
ATOM 1415 N N . ARG A 1 183 ? -9.695 13.712 9.832 1.00 91.31 183 ARG A N 1
ATOM 1416 C CA . ARG A 1 183 ? -9.968 13.145 8.493 1.00 91.31 183 ARG A CA 1
ATOM 1417 C C . ARG A 1 183 ? -10.694 11.809 8.564 1.00 91.31 183 ARG A C 1
ATOM 1419 O O . ARG A 1 183 ? -11.470 11.486 7.674 1.00 91.31 183 ARG A O 1
ATOM 1426 N N . PHE A 1 184 ? -10.437 11.054 9.626 1.00 90.56 184 PHE A N 1
ATOM 1427 C CA . PHE A 1 184 ? -11.027 9.743 9.868 1.00 90.56 184 PHE A CA 1
ATOM 1428 C C . PHE A 1 184 ? -12.233 9.802 10.822 1.00 90.56 184 PHE A C 1
ATOM 1430 O O . PHE A 1 184 ? -12.818 8.764 11.135 1.00 90.56 184 PHE A O 1
ATOM 1437 N N . GLY A 1 185 ? -12.599 10.997 11.308 1.00 89.44 185 GLY A N 1
ATOM 1438 C CA . GLY A 1 185 ? -13.657 11.174 12.304 1.00 89.44 185 GLY A CA 1
ATOM 1439 C C . GLY A 1 185 ? -13.336 10.523 13.654 1.00 89.44 185 GLY A C 1
ATOM 1440 O O . GLY A 1 185 ? -14.245 10.087 14.358 1.00 89.44 185 GLY A O 1
ATOM 1441 N N . LEU A 1 186 ? -12.052 10.412 14.015 1.00 87.50 186 LEU A N 1
ATOM 1442 C CA . LEU A 1 186 ? -11.620 9.741 15.241 1.00 87.50 186 LEU A CA 1
ATOM 1443 C C . LEU A 1 186 ? -11.664 10.727 16.411 1.00 87.50 186 LEU A C 1
ATOM 1445 O O . LEU A 1 186 ? -10.815 11.606 16.533 1.00 87.50 186 LEU A O 1
ATOM 1449 N N . ALA A 1 187 ? -12.659 10.580 17.287 1.00 76.00 187 ALA A N 1
ATOM 1450 C CA . ALA A 1 187 ? -12.737 11.369 18.517 1.00 76.00 187 ALA A CA 1
ATOM 1451 C C . ALA A 1 187 ? -11.896 10.750 19.648 1.00 76.00 187 ALA A C 1
ATOM 1453 O O . ALA A 1 187 ? -11.166 11.457 20.342 1.00 76.00 187 ALA A O 1
ATOM 1454 N N . LYS A 1 188 ? -12.025 9.432 19.857 1.00 77.88 188 LYS A N 1
ATOM 1455 C CA . LYS A 1 188 ? -11.318 8.651 20.898 1.00 77.88 188 LYS A CA 1
ATOM 1456 C C . LYS A 1 188 ? -11.067 7.188 20.512 1.00 77.88 188 LYS A C 1
ATOM 1458 O O . LYS A 1 188 ? -10.482 6.443 21.295 1.00 77.88 188 LYS A O 1
ATOM 1463 N N . GLU A 1 189 ? -11.537 6.770 19.343 1.00 87.06 189 GLU A N 1
ATOM 1464 C CA . GLU A 1 189 ? -11.478 5.383 18.886 1.00 87.06 189 GLU A CA 1
ATOM 1465 C C . GLU A 1 189 ? -10.280 5.177 17.960 1.00 87.06 189 GLU A C 1
ATOM 1467 O O . GLU A 1 189 ? -9.829 6.109 17.295 1.00 87.06 189 GLU A O 1
ATOM 1472 N N . GLN A 1 190 ? -9.743 3.958 17.943 1.00 91.38 190 GLN A N 1
ATOM 1473 C CA . GLN A 1 190 ? -8.709 3.574 16.985 1.00 91.38 190 GLN A CA 1
ATOM 1474 C C . GLN A 1 190 ? -9.345 3.343 15.614 1.00 91.38 190 GLN A C 1
ATOM 1476 O O . GLN A 1 190 ? -10.472 2.858 15.532 1.00 91.38 190 GLN A O 1
ATOM 1481 N N . LEU A 1 191 ? -8.613 3.656 14.543 1.00 93.75 191 LEU A N 1
ATOM 1482 C CA . LEU A 1 191 ? -9.084 3.403 13.182 1.00 93.75 191 LEU A CA 1
ATOM 1483 C C . LEU A 1 191 ? -9.290 1.903 12.946 1.00 93.75 191 LEU A C 1
ATOM 1485 O O . LEU A 1 191 ? -10.313 1.500 12.405 1.00 93.75 191 LEU A O 1
ATOM 1489 N N . LEU A 1 192 ? -8.325 1.092 13.376 1.00 95.50 192 LEU A N 1
ATOM 1490 C CA . LEU A 1 192 ? -8.319 -0.361 13.254 1.00 95.50 192 LEU A CA 1
ATOM 1491 C C . LEU A 1 192 ? -8.429 -0.967 14.665 1.00 95.50 192 LEU A C 1
ATOM 1493 O O . LEU A 1 192 ? -7.533 -0.727 15.479 1.00 95.50 192 LEU A O 1
ATOM 1497 N N . PRO A 1 193 ? -9.495 -1.716 14.997 1.00 92.38 193 PRO A N 1
ATOM 1498 C CA . PRO A 1 193 ? -9.703 -2.283 16.326 1.00 92.38 193 PRO A CA 1
ATOM 1499 C C . PRO A 1 193 ? -8.762 -3.470 16.557 1.00 92.38 193 PRO A C 1
ATOM 1501 O O . PRO A 1 193 ? -9.121 -4.633 16.399 1.00 92.38 193 PRO A O 1
ATOM 1504 N N . LEU A 1 194 ? -7.523 -3.176 16.939 1.00 90.69 194 LEU A N 1
ATOM 1505 C CA . LEU A 1 194 ? -6.551 -4.205 17.278 1.00 90.69 194 LEU A CA 1
ATOM 1506 C C . LEU A 1 194 ? -6.793 -4.678 18.707 1.00 90.69 194 LEU A C 1
ATOM 1508 O O . LEU A 1 194 ? -6.758 -3.883 19.651 1.00 90.69 194 LEU A O 1
ATOM 1512 N N . SER A 1 195 ? -6.995 -5.985 18.891 1.00 83.38 195 SER A N 1
ATOM 1513 C CA . SER A 1 195 ? -7.013 -6.567 20.230 1.00 83.38 195 SER A CA 1
ATOM 1514 C C . SER A 1 195 ? -5.696 -6.236 20.930 1.00 83.38 195 SER A C 1
ATOM 1516 O O . SER A 1 195 ? -4.609 -6.550 20.443 1.00 83.38 195 SER A O 1
ATOM 1518 N N . ARG A 1 196 ? -5.792 -5.599 22.101 1.00 66.31 196 ARG A N 1
ATOM 1519 C CA . ARG A 1 196 ? -4.634 -5.217 22.926 1.00 66.31 196 ARG A CA 1
ATOM 1520 C C . ARG A 1 196 ? -3.785 -6.428 23.347 1.00 66.31 196 ARG A C 1
ATOM 1522 O O . ARG A 1 196 ? -2.640 -6.261 23.748 1.00 66.31 196 ARG A O 1
ATOM 1529 N N . GLU A 1 197 ? -4.351 -7.626 23.215 1.00 60.31 197 GLU A N 1
ATOM 1530 C CA . GLU A 1 197 ? -3.754 -8.933 23.488 1.00 60.31 197 GLU A CA 1
ATOM 1531 C C . GLU A 1 197 ? -3.157 -9.603 22.243 1.00 60.31 197 GLU A C 1
ATOM 1533 O O . GLU A 1 197 ? -3.176 -10.827 22.123 1.00 60.31 197 GLU A O 1
ATOM 1538 N N . MET A 1 198 ? -2.612 -8.834 21.297 1.00 56.28 198 MET A N 1
ATOM 1539 C CA . MET A 1 198 ? -1.706 -9.435 20.321 1.00 56.28 198 MET A CA 1
ATOM 1540 C C . MET A 1 198 ? -0.594 -10.147 21.105 1.00 56.28 198 MET A C 1
ATOM 1542 O O . MET A 1 198 ? 0.098 -9.481 21.885 1.00 56.28 198 MET A O 1
ATOM 1546 N N . PRO A 1 199 ? -0.435 -11.479 20.968 1.00 51.31 199 PRO A N 1
ATOM 1547 C CA . PRO A 1 199 ? 0.619 -12.195 21.655 1.00 51.31 199 PRO A CA 1
ATOM 1548 C C . PRO A 1 199 ? 1.921 -11.581 21.164 1.00 51.31 199 PRO A C 1
ATOM 1550 O O . PRO A 1 199 ? 2.300 -11.762 20.009 1.00 51.31 199 PRO A O 1
ATOM 1553 N N . GLY A 1 200 ? 2.585 -10.802 22.021 1.00 53.25 200 GLY A N 1
ATOM 1554 C CA . GLY A 1 200 ? 3.948 -10.372 21.746 1.00 53.25 200 GLY A CA 1
ATOM 1555 C C . GLY A 1 200 ? 4.762 -11.611 21.377 1.00 53.25 200 GLY A C 1
ATOM 1556 O O . GLY A 1 200 ? 4.433 -12.687 21.895 1.00 53.25 200 GLY A O 1
ATOM 1557 N N . PRO A 1 201 ? 5.764 -11.482 20.485 1.00 53.19 201 PRO A N 1
ATOM 1558 C CA . PRO A 1 201 ? 6.493 -12.611 19.921 1.00 53.19 201 PRO A CA 1
ATOM 1559 C C . PRO A 1 201 ? 6.827 -13.543 21.067 1.00 53.19 201 PRO A C 1
ATOM 1561 O O . PRO A 1 201 ? 7.593 -13.175 21.969 1.00 53.19 201 PRO A O 1
ATOM 1564 N N . ARG A 1 202 ? 6.142 -14.695 21.111 1.00 51.53 202 ARG A N 1
ATOM 1565 C CA . ARG A 1 202 ? 6.374 -15.690 22.146 1.00 51.53 202 ARG A CA 1
ATOM 1566 C C . ARG A 1 202 ? 7.795 -16.126 21.877 1.00 51.53 202 ARG A C 1
ATOM 1568 O O . ARG A 1 202 ? 8.029 -16.965 21.018 1.00 51.53 202 ARG A O 1
ATOM 1575 N N . ARG A 1 203 ? 8.750 -15.508 22.576 1.00 50.47 203 ARG A N 1
ATOM 1576 C CA . ARG A 1 203 ? 10.114 -15.996 22.677 1.00 50.47 203 ARG A CA 1
ATOM 1577 C C . ARG A 1 203 ? 9.963 -17.345 23.345 1.00 50.47 203 ARG A C 1
ATOM 1579 O O . ARG A 1 203 ? 9.969 -17.449 24.569 1.00 50.47 203 ARG A O 1
ATOM 1586 N N . SER A 1 204 ? 9.738 -18.367 22.535 1.00 46.56 204 SER A N 1
ATOM 1587 C CA . SER A 1 204 ? 9.923 -19.750 22.892 1.00 46.56 204 SER A CA 1
ATOM 1588 C C . SER A 1 204 ? 11.408 -19.881 23.182 1.00 46.56 204 SER A C 1
ATOM 1590 O O . SER A 1 204 ?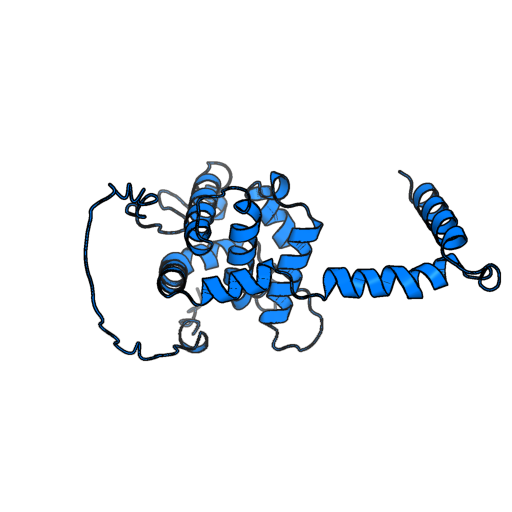 12.202 -20.267 22.330 1.00 46.56 204 SER A O 1
ATOM 1592 N N . PHE A 1 205 ? 11.796 -19.479 24.392 1.00 46.56 205 PHE A N 1
ATOM 1593 C CA . PHE A 1 205 ? 12.998 -19.961 25.033 1.00 46.56 205 PHE A CA 1
ATOM 1594 C C . PHE A 1 205 ? 12.768 -21.455 25.217 1.00 46.56 205 PHE A C 1
ATOM 1596 O O . PHE A 1 205 ? 12.231 -21.909 26.224 1.00 46.56 205 PHE A O 1
ATOM 1603 N N . SER A 1 206 ? 13.093 -22.219 24.179 1.00 46.59 206 SER A N 1
ATOM 1604 C CA . SER A 1 206 ? 13.231 -23.656 24.273 1.00 46.59 206 SER A CA 1
ATOM 1605 C C . SER A 1 206 ? 14.432 -23.920 25.171 1.00 46.59 206 SER A C 1
ATOM 1607 O O . SER A 1 206 ? 15.581 -23.902 24.728 1.00 46.59 206 SER A O 1
ATOM 1609 N N . THR A 1 207 ? 14.172 -24.125 26.457 1.00 51.31 207 THR A N 1
ATOM 1610 C CA . THR A 1 207 ? 15.086 -24.843 27.342 1.00 51.31 207 THR A CA 1
ATOM 1611 C C . THR A 1 207 ? 15.366 -26.204 26.688 1.00 51.31 207 THR A C 1
ATOM 1613 O O . THR A 1 207 ? 14.409 -26.854 26.258 1.00 51.31 207 THR A O 1
ATOM 1616 N N . PRO A 1 208 ? 16.625 -26.664 26.566 1.00 54.72 208 PRO A N 1
ATOM 1617 C CA . PRO A 1 208 ? 16.919 -27.957 25.959 1.00 54.72 208 PRO A CA 1
ATOM 1618 C C . PRO A 1 208 ? 16.454 -29.074 26.904 1.00 54.72 208 PRO A C 1
ATOM 1620 O O . PRO A 1 208 ? 17.158 -29.484 27.824 1.00 54.72 208 PRO A O 1
ATOM 1623 N N . GLY A 1 209 ? 15.215 -29.517 26.693 1.00 52.91 209 GLY A N 1
ATOM 1624 C CA . GLY A 1 209 ? 14.542 -30.591 27.411 1.00 52.91 209 GLY A CA 1
ATOM 1625 C C . GLY A 1 209 ? 14.432 -31.839 26.540 1.00 52.91 209 GLY A C 1
ATOM 1626 O O . GLY A 1 209 ? 13.760 -31.857 25.519 1.00 52.91 209 GLY A O 1
ATOM 1627 N N . ARG A 1 210 ? 15.146 -32.864 26.982 1.00 49.81 210 ARG A N 1
ATOM 1628 C CA . ARG A 1 210 ? 15.292 -34.236 26.491 1.00 49.81 210 ARG A CA 1
ATOM 1629 C C . ARG A 1 210 ? 13.966 -35.004 26.256 1.00 49.81 210 ARG A C 1
ATOM 1631 O O . ARG A 1 210 ? 13.102 -34.998 27.121 1.00 49.81 210 ARG A O 1
ATOM 1638 N N . SER A 1 211 ? 13.981 -35.810 25.185 1.00 51.91 211 SER A N 1
ATOM 1639 C CA . SER A 1 211 ? 13.273 -37.092 24.936 1.00 51.91 211 SER A CA 1
ATOM 1640 C C . SER A 1 211 ? 11.857 -37.159 24.328 1.00 51.91 211 SER A C 1
ATOM 1642 O O . SER A 1 211 ? 10.881 -36.694 24.898 1.00 51.91 211 SER A O 1
ATOM 1644 N N . ASP A 1 212 ? 11.824 -37.951 23.245 1.00 47.12 212 ASP A N 1
ATOM 1645 C CA . ASP A 1 212 ? 10.883 -39.028 22.884 1.00 47.12 212 ASP A CA 1
ATOM 1646 C C . ASP A 1 212 ? 9.521 -38.764 22.201 1.00 47.12 212 ASP A C 1
ATOM 1648 O O . ASP A 1 212 ? 8.525 -38.406 22.810 1.00 47.12 212 ASP A O 1
ATOM 1652 N N . ARG A 1 213 ? 9.521 -39.153 20.912 1.00 51.34 213 ARG A N 1
ATOM 1653 C CA . ARG A 1 213 ? 8.612 -40.088 20.209 1.00 51.34 213 ARG A CA 1
ATOM 1654 C C . ARG A 1 213 ? 7.084 -39.842 20.128 1.00 51.34 213 ARG A C 1
ATOM 1656 O O . ARG A 1 213 ? 6.356 -39.957 21.101 1.00 51.34 213 ARG A O 1
ATOM 1663 N N . LEU A 1 214 ? 6.671 -39.869 18.849 1.00 49.06 214 LEU A N 1
ATOM 1664 C CA . LEU A 1 214 ? 5.490 -40.487 18.205 1.00 49.06 214 LEU A CA 1
ATOM 1665 C C . LEU A 1 214 ? 4.220 -39.651 17.943 1.00 49.06 214 LEU A C 1
ATOM 1667 O O . LEU A 1 214 ? 3.454 -39.318 18.834 1.00 49.06 214 LEU A O 1
ATOM 1671 N N . GLU A 1 215 ? 4.027 -39.437 16.633 1.00 51.34 215 GLU A N 1
ATOM 1672 C CA . GLU A 1 215 ? 2.841 -39.714 15.799 1.00 51.34 215 GLU A CA 1
ATOM 1673 C C . GLU A 1 215 ? 1.442 -39.268 16.251 1.00 51.34 215 GLU A C 1
ATOM 1675 O O . GLU A 1 215 ? 0.868 -39.749 17.222 1.00 51.34 215 GLU A O 1
ATOM 1680 N N . GLY A 1 216 ? 0.812 -38.463 15.389 1.00 37.78 216 GLY A N 1
ATOM 1681 C CA . GLY A 1 216 ? -0.616 -38.167 15.457 1.00 37.78 216 GLY A CA 1
ATOM 1682 C C . GLY A 1 216 ? -1.097 -37.326 14.279 1.00 37.78 216 GLY A C 1
ATOM 1683 O O . GLY A 1 216 ? -1.328 -36.132 14.415 1.00 37.78 216 GLY A O 1
ATOM 1684 N N . SER A 1 217 ? -1.243 -37.961 13.115 1.00 52.47 217 SER A N 1
ATOM 1685 C CA . SER A 1 217 ? -1.884 -37.407 11.917 1.00 52.47 217 SER A CA 1
ATOM 1686 C C . SER A 1 217 ? -3.377 -37.159 12.158 1.00 52.47 217 SER A C 1
ATOM 1688 O O . SER A 1 217 ? -4.100 -38.110 12.460 1.00 52.47 217 SER A O 1
ATOM 1690 N N . ARG A 1 218 ? -3.864 -35.921 11.971 1.00 47.41 218 ARG A N 1
ATOM 1691 C CA . ARG A 1 218 ? -5.285 -35.651 11.691 1.00 47.41 218 ARG A CA 1
ATOM 1692 C C . ARG A 1 218 ? -5.468 -34.507 10.693 1.00 47.41 218 ARG A C 1
ATOM 1694 O O . ARG A 1 218 ? -4.938 -33.415 10.859 1.00 47.41 218 ARG A O 1
ATOM 1701 N N . ARG A 1 219 ? -6.244 -34.843 9.659 1.00 50.84 219 ARG A N 1
ATOM 1702 C CA . ARG A 1 219 ? -6.805 -34.019 8.582 1.00 50.84 219 ARG A CA 1
ATOM 1703 C C . ARG A 1 219 ? -7.327 -32.670 9.082 1.00 50.84 219 ARG A C 1
ATOM 1705 O O . ARG A 1 219 ? -8.153 -32.645 9.988 1.00 50.84 219 ARG A O 1
ATOM 1712 N N . ALA A 1 220 ? -6.928 -31.597 8.405 1.00 41.69 220 ALA A N 1
ATOM 1713 C CA . ALA A 1 220 ? -7.665 -30.342 8.390 1.00 41.69 220 ALA A CA 1
ATOM 1714 C C . ALA A 1 220 ? -8.598 -30.352 7.171 1.00 41.69 220 ALA A C 1
ATOM 1716 O O . ALA A 1 220 ? -8.146 -30.483 6.033 1.00 41.69 220 ALA A O 1
ATOM 1717 N N . GLU A 1 221 ? -9.900 -30.283 7.430 1.00 41.66 221 GLU A N 1
ATOM 1718 C CA . GLU A 1 221 ? -10.928 -30.052 6.422 1.00 41.66 221 GLU A CA 1
ATOM 1719 C C . GLU A 1 221 ? -10.795 -28.618 5.895 1.00 41.66 221 GLU A C 1
ATOM 1721 O O . GLU A 1 221 ? -10.837 -27.649 6.650 1.00 41.66 221 GLU A O 1
ATOM 1726 N N . GLN A 1 222 ? -10.602 -28.491 4.582 1.00 43.72 222 GLN A N 1
ATOM 1727 C CA . GLN A 1 222 ? -10.686 -27.227 3.861 1.00 43.72 222 GLN A CA 1
ATOM 1728 C C . GLN A 1 222 ? -12.161 -26.846 3.703 1.00 43.72 222 GLN A C 1
ATOM 1730 O O . GLN A 1 222 ? -12.826 -27.290 2.770 1.00 43.72 222 GLN A O 1
ATOM 1735 N N . THR A 1 223 ? -12.674 -25.992 4.583 1.00 42.50 223 THR A N 1
ATOM 1736 C CA . THR A 1 223 ? -13.837 -25.154 4.267 1.00 42.50 223 THR A CA 1
ATOM 1737 C C . THR A 1 223 ? -13.315 -23.856 3.662 1.00 42.50 223 THR A C 1
ATOM 1739 O O . THR A 1 223 ? -12.965 -22.914 4.373 1.00 42.50 223 THR A O 1
ATOM 1742 N N . GLY A 1 224 ? -13.177 -23.841 2.336 1.00 38.00 224 GLY A N 1
ATOM 1743 C CA . GLY A 1 224 ? -12.846 -22.638 1.581 1.00 38.00 224 GLY A CA 1
ATOM 1744 C C . GLY A 1 224 ? -14.054 -21.710 1.529 1.00 38.00 224 GLY A C 1
ATOM 1745 O O . GLY A 1 224 ? -14.918 -21.885 0.679 1.00 38.00 224 GLY A O 1
ATOM 1746 N N . LEU A 1 225 ? -14.112 -20.743 2.442 1.00 42.00 225 LEU A N 1
ATOM 1747 C CA . LEU A 1 225 ? -14.982 -19.578 2.294 1.00 42.00 225 LEU A CA 1
ATOM 1748 C C . LEU A 1 225 ? -14.388 -18.686 1.196 1.00 42.00 225 LEU A C 1
ATOM 1750 O O . LEU A 1 225 ? -13.236 -18.253 1.302 1.00 42.00 225 LEU A O 1
ATOM 1754 N N . SER A 1 226 ? -15.155 -18.471 0.125 1.00 50.69 226 SER A N 1
ATOM 1755 C CA . SER A 1 226 ? -14.819 -17.535 -0.951 1.00 50.69 226 SER A CA 1
ATOM 1756 C C . SER A 1 226 ? -15.073 -16.106 -0.473 1.00 50.69 226 SER A C 1
ATOM 1758 O O . SER A 1 226 ? -16.092 -15.830 0.157 1.00 50.69 226 SER A O 1
ATOM 1760 N N . TRP A 1 227 ? -14.171 -15.176 -0.789 1.00 52.34 227 TRP A N 1
ATOM 1761 C CA . TRP A 1 227 ? -14.310 -13.759 -0.428 1.00 52.34 227 TRP A CA 1
ATOM 1762 C C . TRP A 1 227 ? -15.553 -13.083 -1.028 1.00 52.34 227 TRP A C 1
ATOM 1764 O O . TRP A 1 227 ? -15.997 -12.072 -0.484 1.00 52.34 227 TRP A O 1
ATOM 1774 N N . ASP A 1 228 ? -16.160 -13.667 -2.067 1.00 55.09 228 ASP A N 1
ATOM 1775 C CA . ASP A 1 228 ? -17.446 -13.210 -2.613 1.00 55.09 228 ASP A CA 1
ATOM 1776 C C . ASP A 1 228 ? -18.579 -13.240 -1.565 1.00 55.09 228 ASP A C 1
ATOM 1778 O O . ASP A 1 228 ? -19.525 -12.462 -1.664 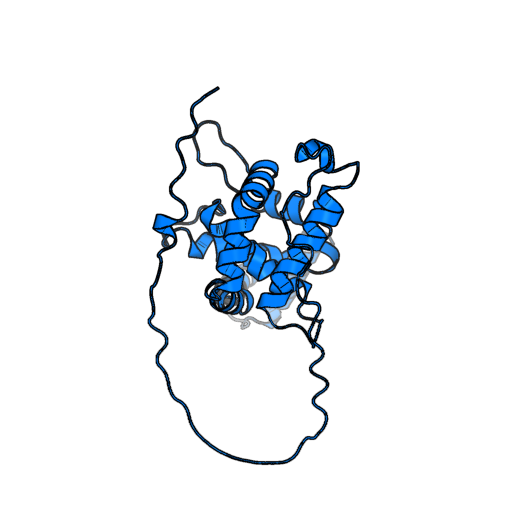1.00 55.09 228 ASP A O 1
ATOM 1782 N N . GLU A 1 229 ? -18.478 -14.087 -0.530 1.00 55.88 229 GLU A N 1
ATOM 1783 C CA . GLU A 1 229 ? -19.462 -14.168 0.562 1.00 55.88 229 GLU A CA 1
ATOM 1784 C C . GLU A 1 229 ? -19.186 -13.175 1.705 1.00 55.88 229 GLU A C 1
ATOM 1786 O O . GLU A 1 229 ? -20.107 -12.804 2.429 1.00 55.88 229 GLU A O 1
ATOM 1791 N N . LEU A 1 230 ? -17.941 -12.710 1.867 1.00 53.44 230 LEU A N 1
ATOM 1792 C CA . LEU A 1 230 ? -17.538 -11.788 2.944 1.00 53.44 230 LEU A CA 1
ATOM 1793 C C . LEU A 1 230 ? -17.672 -10.308 2.565 1.00 53.44 230 LEU A C 1
ATOM 1795 O O . LEU A 1 230 ? -17.673 -9.452 3.446 1.00 53.44 230 LEU A O 1
ATOM 1799 N N . LEU A 1 231 ? -17.765 -10.003 1.270 1.00 50.25 231 LEU A N 1
ATOM 1800 C CA . LEU A 1 231 ? -17.814 -8.636 0.743 1.00 50.25 231 LEU A CA 1
ATOM 1801 C C . LEU A 1 231 ? -19.180 -8.267 0.157 1.00 50.25 231 LEU A C 1
ATOM 1803 O O . LEU A 1 231 ? -19.268 -7.318 -0.623 1.00 50.25 231 LEU A O 1
ATOM 1807 N N . VAL A 1 232 ? -20.252 -8.976 0.533 1.00 45.41 232 VAL A N 1
ATOM 1808 C CA . VAL A 1 232 ? -21.609 -8.518 0.210 1.00 45.41 232 VAL A CA 1
ATOM 1809 C C . VAL A 1 232 ? -21.779 -7.136 0.849 1.00 45.41 232 VAL A C 1
ATOM 1811 O O . VAL A 1 232 ? -21.712 -7.032 2.075 1.00 45.41 232 VAL A O 1
ATOM 1814 N N . PRO A 1 233 ? -21.966 -6.061 0.063 1.00 43.91 233 PRO A N 1
ATOM 1815 C CA . PRO A 1 233 ? -22.224 -4.756 0.634 1.00 43.91 233 PRO A CA 1
ATOM 1816 C C . PRO A 1 233 ? -23.581 -4.860 1.321 1.00 43.91 233 PRO A C 1
ATOM 1818 O O . PRO A 1 233 ? -24.600 -5.009 0.641 1.00 43.91 233 PRO A O 1
ATOM 1821 N N . GLU A 1 234 ? -23.613 -4.806 2.654 1.00 44.06 234 GLU A N 1
ATOM 1822 C CA . GLU A 1 234 ? -24.846 -4.429 3.332 1.00 44.06 234 GLU A CA 1
ATOM 1823 C C . GLU A 1 234 ? -25.273 -3.098 2.715 1.00 44.06 234 GLU A C 1
ATOM 1825 O O . GLU A 1 234 ? -24.499 -2.142 2.627 1.00 44.06 234 GLU A O 1
ATOM 1830 N N . THR A 1 235 ? -26.470 -3.113 2.143 1.00 44.78 235 THR A N 1
ATOM 1831 C CA . THR A 1 235 ? -27.096 -2.013 1.425 1.00 44.78 235 THR A CA 1
ATOM 1832 C C . THR A 1 235 ? -26.892 -0.710 2.189 1.00 44.78 235 THR A C 1
ATOM 1834 O O . THR A 1 235 ? -27.473 -0.521 3.254 1.00 44.78 235 THR A O 1
ATOM 1837 N N . PHE A 1 236 ? -26.067 0.187 1.644 1.00 43.31 236 PHE A N 1
ATOM 1838 C CA . PHE A 1 236 ? -26.009 1.572 2.095 1.00 43.31 236 PHE A CA 1
ATOM 1839 C C . PHE A 1 236 ? -27.374 2.201 1.804 1.00 43.31 236 PHE A C 1
ATOM 1841 O O . PHE A 1 236 ? -27.656 2.608 0.676 1.00 43.31 236 PHE A O 1
ATOM 1848 N N . GLU A 1 237 ? -28.242 2.226 2.813 1.00 39.88 237 GLU A N 1
ATOM 1849 C CA . GLU A 1 237 ? -29.424 3.073 2.805 1.00 39.88 237 GLU A CA 1
ATOM 1850 C C . GLU A 1 237 ? -28.958 4.532 2.789 1.00 39.88 237 GLU A C 1
ATOM 1852 O O . GLU A 1 237 ? -28.214 4.999 3.652 1.00 39.88 237 GLU A O 1
ATOM 1857 N N . SER A 1 238 ? -29.355 5.220 1.727 1.00 45.78 238 SER A N 1
ATOM 1858 C CA . SER A 1 238 ? -29.101 6.627 1.451 1.00 45.78 238 SER A CA 1
ATOM 1859 C C . SER A 1 238 ? -29.647 7.533 2.558 1.00 45.78 238 SER A C 1
ATOM 1861 O O . SER A 1 238 ? -30.857 7.532 2.795 1.00 45.78 238 SER A O 1
ATOM 1863 N N . PHE A 1 239 ? -28.766 8.341 3.155 1.00 47.19 239 PHE A N 1
ATOM 1864 C CA . PHE A 1 239 ? -29.099 9.573 3.877 1.00 47.19 239 PHE A CA 1
ATOM 1865 C C . PHE A 1 239 ? -28.662 10.788 3.058 1.00 47.19 239 PHE A C 1
ATOM 1867 O O . PHE A 1 239 ? -27.568 10.719 2.451 1.00 47.19 239 PHE A O 1
#

Foldseek 3Di:
DDPVVVLVVLLVVLVVVDDPVCNVCSSVCCCVVPVVVVCCCVQVDQDPLLVLLVVLCPDPVLVVQCLQQVQLLVLVQQLLFDDDPPDATWHALVSLVVSCVLLVVCVQDPSVLLLSLLQNLCCVPPVNPDDDSTRHSVSSSSSLLSSLCRRCVPVVQDDSNRSNVVSLVSVQVSCPDPVNVVSSVHPPDTSGPDDPPPPDPPPPPPDPDDDDDDDDDDDDDDPDDDCVVVPPPPDPDDD

Radius of gyration: 22.98 Å; chains: 1; bounding box: 57×59×66 Å